Protein 2FUK (pdb70)

Structure (mmCIF, N/CA/C/O backbone):
data_2FUK
#
_entry.id   2FUK
#
_cell.length_a   74.980
_cell.length_b   79.490
_cell.length_c   38.120
_cell.angle_alpha   90.00
_cell.angle_beta   108.00
_cell.angle_gamma   90.00
#
_symmetry.space_group_name_H-M   'C 1 2 1'
#
loop_
_entity.id
_entity.type
_entity.pdbx_description
1 polymer 'XC6422 protein'
2 water water
#
loop_
_atom_site.group_PDB
_atom_site.id
_atom_site.type_symbol
_atom_site.label_atom_id
_atom_site.label_alt_id
_atom_site.label_comp_id
_atom_site.label_asym_id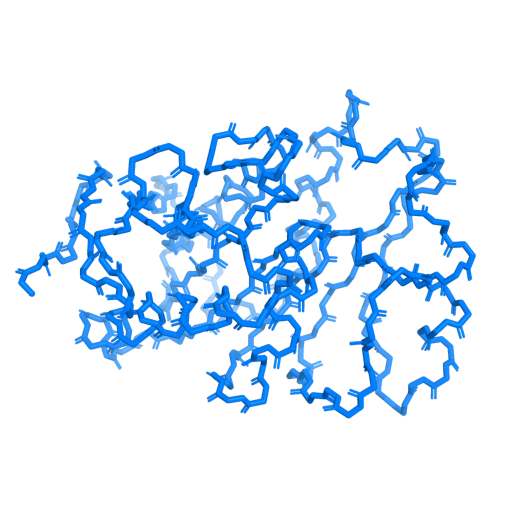
_atom_site.label_entity_id
_atom_site.label_seq_id
_atom_site.pdbx_PDB_ins_code
_atom_site.Cartn_x
_atom_site.Cartn_y
_atom_site.Cartn_z
_atom_site.occupancy
_atom_site.B_iso_or_equiv
_atom_site.auth_seq_id
_atom_site.auth_comp_id
_atom_site.auth_asym_id
_atom_site.auth_atom_id
_atom_site.pdbx_PDB_model_num
ATOM 1 N N . ASN A 1 3 ? 4.988 11.060 24.567 1.00 22.40 3 ASN A N 1
ATOM 2 C CA . ASN A 1 3 ? 5.800 9.821 24.757 1.00 20.50 3 ASN A CA 1
ATOM 3 C C . ASN A 1 3 ? 7.287 10.139 25.016 1.00 19.05 3 ASN A C 1
ATOM 4 O O . ASN A 1 3 ? 7.865 9.677 25.999 1.00 19.66 3 ASN A O 1
ATOM 9 N N . PRO A 1 4 ? 7.915 10.950 24.142 1.00 17.05 4 PRO A N 1
ATOM 10 C CA . PRO A 1 4 ? 9.331 11.333 24.258 1.00 14.67 4 PRO A CA 1
ATOM 11 C C . PRO A 1 4 ? 9.735 12.182 25.465 1.00 13.64 4 PRO A C 1
ATOM 12 O O . PRO A 1 4 ? 9.001 13.067 25.914 1.00 12.22 4 PRO A O 1
ATOM 16 N N . LEU A 1 5 ? 10.928 11.896 25.977 1.00 12.02 5 LEU A N 1
ATOM 17 C CA . LEU A 1 5 ? 11.477 12.592 27.133 1.00 10.93 5 LEU A CA 1
ATOM 18 C C . LEU A 1 5 ? 12.442 13.677 26.690 1.00 11.52 5 LEU A C 1
ATOM 19 O O . LEU A 1 5 ? 13.206 13.475 25.756 1.00 11.19 5 LEU A O 1
ATOM 24 N N . PHE A 1 6 ? 12.406 14.830 27.352 1.00 11.24 6 PHE A N 1
ATOM 25 C CA . PHE A 1 6 ? 13.332 15.897 27.007 1.00 10.31 6 PHE A CA 1
ATOM 26 C C . PHE A 1 6 ? 14.679 15.356 27.484 1.00 9.85 6 PHE A C 1
ATOM 27 O O . PHE A 1 6 ? 14.841 15.013 28.655 1.00 10.69 6 PHE A O 1
ATOM 35 N N . PRO A 1 7 ? 15.661 15.261 26.578 1.00 11.53 7 PRO A N 1
ATOM 36 C CA . PRO A 1 7 ? 16.986 14.740 26.932 1.00 11.87 7 PRO A CA 1
ATOM 37 C C . PRO A 1 7 ? 17.858 15.636 27.816 1.00 11.26 7 PRO A C 1
ATOM 38 O O . PRO A 1 7 ? 17.693 16.856 27.848 1.00 12.76 7 PRO A O 1
ATOM 42 N N . THR A 1 8 ? 18.767 15.010 28.556 1.00 12.13 8 THR A N 1
ATOM 43 C CA . THR A 1 8 ? 19.682 15.739 29.426 1.00 12.55 8 THR A CA 1
ATOM 44 C C . THR A 1 8 ? 21.082 15.633 28.840 1.00 13.17 8 THR A C 1
ATOM 45 O O . THR A 1 8 ? 22.069 15.958 29.496 1.00 12.50 8 THR A O 1
ATOM 49 N N . GLU A 1 9 ? 21.135 15.185 27.589 1.00 13.58 9 GLU A N 1
ATOM 50 C CA . GLU A 1 9 ? 22.369 15.026 26.815 1.00 14.32 9 GLU A CA 1
ATOM 51 C C . GLU A 1 9 ? 21.864 15.357 25.400 1.00 13.08 9 GLU A C 1
ATOM 52 O O . GLU A 1 9 ? 20.726 15.024 25.068 1.00 13.89 9 GLU A O 1
ATOM 58 N N . S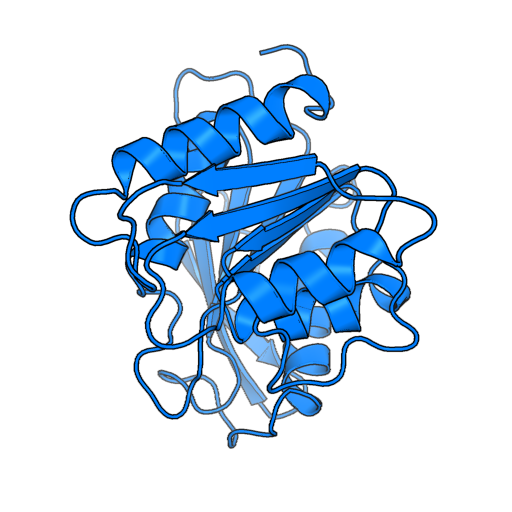ER A 1 10 ? 22.664 16.029 24.574 1.00 12.12 10 SER A N 1
ATOM 59 C CA . SER A 1 10 ? 22.192 16.361 23.226 1.00 11.58 10 SER A CA 1
ATOM 60 C C . SER A 1 10 ? 21.724 15.094 22.525 1.00 12.04 10 SER A C 1
ATOM 61 O O . SER A 1 10 ? 22.432 14.081 22.513 1.00 12.42 10 SER A O 1
ATOM 64 N N . ALA A 1 11 ? 20.535 15.142 21.932 1.00 10.69 11 ALA A N 1
ATOM 65 C CA . ALA A 1 11 ? 20.000 13.947 21.295 1.00 10.27 11 ALA A CA 1
ATOM 66 C C . ALA A 1 11 ? 18.954 14.161 20.217 1.00 10.30 11 ALA A C 1
ATOM 67 O O . ALA A 1 11 ? 18.328 15.211 20.127 1.00 10.85 11 ALA A O 1
ATOM 69 N N . ALA A 1 12 ? 18.775 13.119 19.409 1.00 8.39 12 ALA A N 1
ATOM 70 C CA . ALA A 1 12 ? 17.789 13.097 18.344 1.00 8.03 12 ALA A CA 1
ATOM 71 C C . ALA A 1 12 ? 16.647 12.234 18.867 1.00 8.43 12 ALA A C 1
ATOM 72 O O . ALA A 1 12 ? 16.880 11.233 19.550 1.00 9.25 12 ALA A O 1
ATOM 74 N N . LEU A 1 13 ? 15.416 12.630 18.566 1.00 7.99 13 LEU A N 1
ATOM 75 C CA . LEU A 1 13 ? 14.248 11.888 19.015 1.00 8.29 13 LEU A CA 1
ATOM 76 C C . LEU A 1 13 ? 13.093 12.133 18.057 1.00 8.80 13 LEU A C 1
ATOM 77 O O . LEU A 1 13 ? 13.202 12.963 17.150 1.00 9.49 13 LEU A O 1
ATOM 82 N N . THR A 1 14 ? 12.006 11.387 18.235 1.00 9.26 14 THR A N 1
ATOM 83 C CA . THR A 1 14 ? 10.825 11.532 17.387 1.00 9.16 14 THR A CA 1
ATOM 84 C C . THR A 1 14 ? 9.638 11.988 18.229 1.00 9.67 14 THR A C 1
ATOM 85 O O . THR A 1 14 ? 9.403 11.476 19.326 1.00 9.93 14 THR A O 1
ATOM 89 N N . LEU A 1 15 ? 8.892 12.955 17.706 1.00 8.29 15 LEU A N 1
ATOM 90 C CA . LEU A 1 15 ? 7.734 13.493 18.402 1.00 9.31 15 LEU A CA 1
ATOM 91 C C . LEU A 1 15 ? 6.479 13.284 17.569 1.00 9.36 15 LEU A C 1
ATOM 92 O O . LEU A 1 15 ? 6.524 13.368 16.341 1.00 10.17 15 LEU A O 1
ATOM 97 N N . ASP A 1 16 ? 5.368 12.995 18.237 1.00 11.03 16 ASP A N 1
ATOM 98 C CA . ASP A 1 16 ? 4.100 12.817 17.539 1.00 11.94 16 ASP A CA 1
ATOM 99 C C . ASP A 1 16 ? 3.608 14.178 17.044 1.00 11.87 16 ASP A C 1
ATOM 100 O O . ASP A 1 16 ? 3.353 15.088 17.842 1.00 13.60 16 ASP A O 1
ATOM 105 N N . GLY A 1 17 ? 3.479 14.315 15.729 1.00 10.63 17 GLY A N 1
ATOM 106 C CA . GLY A 1 17 ? 3.001 15.557 15.151 1.00 11.08 17 GLY A CA 1
ATOM 107 C C . GLY A 1 17 ? 1.552 15.426 14.729 1.00 12.14 17 GLY A C 1
ATOM 108 O O . GLY A 1 17 ? 0.984 14.332 14.802 1.00 11.35 17 GLY A O 1
ATOM 109 N N . PRO A 1 18 ? 0.913 16.522 14.293 1.00 12.19 18 PRO A N 1
ATOM 110 C CA . PRO A 1 18 ? -0.489 16.438 13.875 1.00 11.44 18 PRO A CA 1
ATOM 111 C C . PRO A 1 18 ? -0.776 15.443 12.752 1.00 11.51 18 PRO A C 1
ATOM 112 O O . PRO A 1 18 ? -1.875 14.891 12.687 1.00 12.68 18 PRO A O 1
ATOM 116 N N . VAL A 1 19 ? 0.193 15.206 11.871 1.00 10.82 19 VAL A N 1
ATOM 117 C CA . VAL A 1 19 ? -0.033 14.259 10.775 1.00 10.70 19 VAL A CA 1
ATOM 118 C C . VAL A 1 19 ? 0.944 13.085 10.804 1.00 11.14 19 VAL A C 1
ATOM 119 O O . VAL A 1 19 ? 1.137 12.398 9.801 1.00 13.71 19 VAL A O 1
ATOM 123 N N . GLY A 1 20 ? 1.550 12.849 11.962 1.00 9.92 20 GLY A N 1
ATOM 124 C CA . GLY A 1 20 ? 2.491 11.752 12.078 1.00 10.91 20 GLY A CA 1
ATOM 125 C C . GLY A 1 20 ? 3.781 12.175 12.756 1.00 11.51 20 GLY A C 1
ATOM 126 O O . GLY A 1 20 ? 3.893 13.305 13.231 1.00 9.88 20 GLY A O 1
ATOM 127 N N . PRO A 1 21 ? 4.782 11.284 12.798 1.00 11.43 21 PRO A N 1
ATOM 128 C CA . PRO A 1 21 ? 6.095 11.514 13.413 1.00 10.22 21 PRO A CA 1
ATOM 129 C C . PRO A 1 21 ? 6.828 12.748 12.895 1.00 10.44 21 PRO A C 1
ATOM 130 O O . PRO A 1 21 ? 6.713 13.108 11.725 1.00 10.16 21 PRO A O 1
ATOM 134 N N . LEU A 1 22 ? 7.578 13.389 13.789 1.00 8.89 22 LEU A N 1
ATOM 135 C CA . LEU A 1 22 ? 8.375 14.565 13.448 1.00 7.73 22 LEU A CA 1
ATOM 136 C C . LEU A 1 22 ? 9.797 14.342 13.955 1.00 7.81 22 LEU A C 1
ATOM 137 O O . LEU A 1 22 ? 9.998 13.962 15.112 1.00 8.90 22 LEU A O 1
ATOM 142 N N . ASP A 1 23 ? 10.780 14.557 13.086 1.00 7.23 23 ASP A N 1
ATOM 143 C CA . ASP A 1 23 ? 12.181 14.413 13.468 1.00 7.87 23 ASP A CA 1
ATOM 144 C C . ASP A 1 23 ? 12.534 15.606 14.335 1.00 7.00 23 ASP A C 1
ATOM 145 O O . ASP A 1 23 ? 12.285 16.754 13.950 1.00 7.40 23 ASP A O 1
ATOM 150 N N . VAL A 1 24 ? 13.120 15.336 15.495 1.00 7.40 24 VAL A N 1
ATOM 151 C CA . VAL A 1 24 ? 13.492 16.389 16.424 1.00 7.80 24 VAL A CA 1
ATOM 152 C C . VAL A 1 24 ? 14.930 16.223 16.903 1.00 7.74 24 VAL A C 1
ATOM 153 O O . VAL A 1 24 ? 15.435 15.108 17.007 1.00 8.25 24 VAL A O 1
ATOM 157 N N . ALA A 1 25 ? 15.593 17.341 17.170 1.00 7.47 25 ALA A N 1
ATOM 158 C CA . ALA A 1 25 ? 16.955 17.307 17.684 1.00 8.41 25 ALA A CA 1
ATOM 159 C C . ALA A 1 25 ? 17.036 18.349 18.788 1.00 8.28 25 ALA A C 1
ATOM 160 O O . ALA A 1 25 ? 16.614 19.486 18.601 1.00 10.13 25 ALA A O 1
ATOM 162 N N . VAL A 1 26 ? 17.558 17.950 19.941 1.00 8.43 26 VAL A N 1
ATOM 163 C CA . VAL A 1 26 ? 17.704 18.859 21.069 1.00 7.69 26 VAL A CA 1
ATOM 164 C C . VAL A 1 26 ? 19.191 19.044 21.318 1.00 9.57 26 VAL A C 1
ATOM 165 O O . VAL A 1 26 ? 19.904 18.072 21.577 1.00 11.15 26 VAL A O 1
ATOM 169 N N . ASP A 1 27 ? 19.660 20.285 21.206 1.00 8.57 27 ASP A N 1
ATOM 170 C CA . ASP A 1 27 ? 21.072 20.594 21.437 1.00 10.37 27 ASP A CA 1
ATOM 171 C C . ASP A 1 27 ? 21.189 21.339 22.768 1.00 10.23 27 ASP A C 1
ATOM 172 O O . ASP A 1 27 ? 20.597 22.406 22.942 1.00 9.70 27 ASP A O 1
ATOM 177 N N . LEU A 1 28 ? 21.943 20.784 23.712 1.00 12.08 28 LEU A N 1
ATOM 178 C CA . LEU A 1 28 ? 22.113 21.434 25.010 1.00 13.70 28 LEU A CA 1
ATOM 179 C C . LEU A 1 28 ? 23.016 22.660 24.887 1.00 13.68 28 LEU A C 1
ATOM 180 O O . LEU A 1 28 ? 23.781 22.788 23.933 1.00 14.17 28 LEU A O 1
ATOM 185 N N . PRO A 1 29 ? 22.933 23.586 25.851 1.00 13.22 29 PRO A N 1
ATOM 186 C CA . PRO A 1 29 ? 23.760 24.796 25.803 1.00 14.10 29 PRO A CA 1
ATOM 187 C C . PRO A 1 29 ? 25.259 24.554 25.869 1.00 15.91 29 PRO A C 1
ATOM 188 O O . PRO A 1 29 ? 25.719 23.484 26.281 1.00 16.47 29 PRO A O 1
ATOM 192 N N . GLU A 1 30 ? 26.013 25.560 25.448 1.00 16.32 30 GLU A N 1
ATOM 193 C CA . GLU A 1 30 ? 27.469 25.499 25.452 1.00 18.58 30 GLU A CA 1
ATOM 194 C C . GLU A 1 30 ? 27.971 25.282 26.873 1.00 18.32 30 GLU A C 1
ATOM 195 O O . GLU A 1 30 ? 27.434 25.858 27.829 1.00 18.03 30 GLU A O 1
ATOM 201 N N . PRO A 1 31 ? 28.999 24.435 27.039 1.00 18.60 31 PRO A N 1
ATOM 202 C CA . PRO A 1 31 ? 29.529 24.198 28.384 1.00 19.21 31 PRO A CA 1
ATOM 203 C C . PRO A 1 31 ? 30.308 25.440 28.824 1.00 18.83 31 PRO A C 1
ATOM 204 O O . PRO A 1 31 ? 30.783 26.213 27.982 1.00 17.82 31 PRO A O 1
ATOM 208 N N . ASP A 1 32 ? 30.419 25.637 30.136 1.00 18.87 32 ASP A N 1
ATOM 209 C CA . ASP A 1 32 ? 31.148 26.769 30.706 1.00 18.97 32 ASP A CA 1
ATOM 210 C C . ASP A 1 32 ? 30.543 28.137 30.398 1.00 18.20 32 ASP A C 1
ATOM 211 O O . ASP A 1 32 ? 31.254 29.137 30.314 1.00 18.57 32 ASP A O 1
ATOM 216 N N . VAL A 1 33 ? 29.226 28.163 30.227 1.00 18.59 33 VAL A N 1
ATOM 217 C CA . VAL A 1 33 ? 28.481 29.386 29.960 1.00 17.07 33 VAL A CA 1
ATOM 218 C C . VAL A 1 33 ? 27.269 29.376 30.889 1.00 15.94 33 VAL A C 1
ATOM 219 O O . VAL A 1 33 ? 26.673 28.322 31.137 1.00 16.23 33 VAL A O 1
ATOM 223 N N . ALA A 1 34 ? 26.921 30.542 31.418 1.00 16.14 34 ALA A N 1
ATOM 224 C CA . ALA A 1 34 ? 25.775 30.662 32.312 1.00 15.60 34 ALA A CA 1
ATOM 225 C C . ALA A 1 34 ? 24.517 30.147 31.616 1.00 15.73 34 ALA A C 1
ATOM 226 O O . ALA A 1 34 ? 24.138 30.636 30.545 1.00 15.18 34 ALA A O 1
ATOM 228 N N . VAL A 1 35 ? 23.872 29.160 32.229 1.00 15.12 35 VAL A N 1
ATOM 229 C CA . VAL A 1 35 ? 22.666 28.565 31.663 1.00 15.05 35 VAL A CA 1
ATOM 230 C C . VAL A 1 35 ? 21.488 29.532 31.765 1.00 14.50 35 VAL A C 1
ATOM 231 O O . VAL A 1 35 ? 21.351 30.273 32.745 1.00 14.52 35 VAL A O 1
ATOM 235 N N . GLN A 1 36 ? 20.642 29.524 30.744 1.00 11.68 36 GLN A N 1
ATOM 236 C CA . GLN A 1 36 ? 19.475 30.391 30.706 1.00 10.47 36 GLN A CA 1
ATOM 237 C C . GLN A 1 36 ? 18.223 29.541 30.830 1.00 9.50 36 GLN A C 1
ATOM 238 O O . GLN A 1 36 ? 18.168 28.424 30.310 1.00 9.65 36 GLN A O 1
ATOM 244 N N . PRO A 1 37 ? 17.197 30.064 31.513 1.00 8.72 37 PRO A N 1
ATOM 245 C CA . PRO A 1 37 ? 15.929 29.355 31.702 1.00 7.73 37 PRO A CA 1
ATOM 246 C C . PRO A 1 37 ? 15.101 29.558 30.440 1.00 7.50 37 PRO A C 1
ATOM 247 O O . PRO A 1 37 ? 13.954 29.995 30.494 1.00 6.67 37 PRO A O 1
ATOM 251 N N . VAL A 1 38 ? 15.714 29.236 29.305 1.00 7.63 38 VAL A N 1
ATOM 252 C CA . VAL A 1 38 ? 15.087 29.416 28.004 1.00 7.52 38 VAL A CA 1
ATOM 253 C C . VAL A 1 38 ? 15.353 28.243 27.075 1.00 6.02 38 VAL A C 1
ATOM 254 O O . VAL A 1 38 ? 16.440 27.669 27.083 1.00 5.89 38 VAL A O 1
ATOM 258 N N . THR A 1 39 ? 14.345 27.890 26.285 1.00 7.76 39 THR A N 1
ATOM 259 C CA . THR A 1 39 ? 14.473 26.836 25.283 1.00 5.74 39 THR A CA 1
ATOM 260 C C . THR A 1 39 ? 13.990 27.508 24.007 1.00 6.95 39 THR A C 1
ATOM 261 O O . THR A 1 39 ? 12.944 28.163 24.004 1.00 6.45 39 THR A O 1
ATOM 265 N N . ALA A 1 40 ? 14.768 27.377 22.939 1.00 6.28 40 ALA A N 1
ATOM 266 C CA . ALA A 1 40 ? 14.414 27.982 21.666 1.00 5.44 40 ALA A CA 1
ATOM 267 C C . ALA A 1 40 ? 14.192 26.913 20.610 1.00 5.73 40 ALA A C 1
ATOM 268 O O . ALA A 1 40 ? 14.840 25.868 20.632 1.00 8.33 40 ALA A O 1
ATOM 270 N N . ILE A 1 41 ? 13.254 27.171 19.704 1.00 4.20 41 ILE A N 1
ATOM 271 C CA . ILE A 1 41 ? 12.974 26.252 18.606 1.00 4.53 41 ILE A CA 1
ATOM 272 C C . ILE A 1 41 ? 13.364 26.998 17.339 1.00 4.62 41 ILE A C 1
ATOM 273 O O . ILE A 1 41 ? 12.988 28.155 17.161 1.00 6.27 41 ILE A O 1
ATOM 278 N N . VAL A 1 42 ? 14.127 26.338 16.472 1.00 5.36 42 VAL A N 1
ATOM 279 C CA . VAL A 1 42 ? 14.581 26.942 15.221 1.00 5.94 42 VAL A CA 1
ATOM 280 C C . VAL A 1 42 ? 13.949 26.216 14.035 1.00 5.73 42 VAL A C 1
ATOM 281 O O . VAL A 1 42 ? 14.119 25.005 13.884 1.00 6.34 42 VAL A O 1
ATOM 285 N N . CYS A 1 43 ? 13.227 26.962 13.199 1.00 6.06 43 CYS A N 1
ATOM 286 C CA . CYS A 1 43 ? 12.540 26.400 12.033 1.00 6.26 43 CYS A CA 1
ATOM 287 C C . CYS A 1 43 ? 13.360 26.534 10.749 1.00 6.66 43 CYS A C 1
ATOM 288 O O . CYS A 1 43 ? 13.987 27.568 10.509 1.00 6.71 43 CYS A O 1
ATOM 291 N N . HIS A 1 44 ? 13.319 25.493 9.919 1.00 5.87 44 HIS A N 1
ATOM 292 C CA . HIS A 1 44 ? 14.088 25.456 8.679 1.00 6.54 44 HIS A CA 1
ATOM 293 C C . HIS A 1 44 ? 13.396 26.034 7.435 1.00 6.45 44 HIS A C 1
ATOM 294 O O . HIS A 1 44 ? 12.186 26.274 7.428 1.00 7.44 44 HIS A O 1
ATOM 301 N N . PRO A 1 45 ? 14.171 26.272 6.362 1.00 7.44 45 PRO A N 1
ATO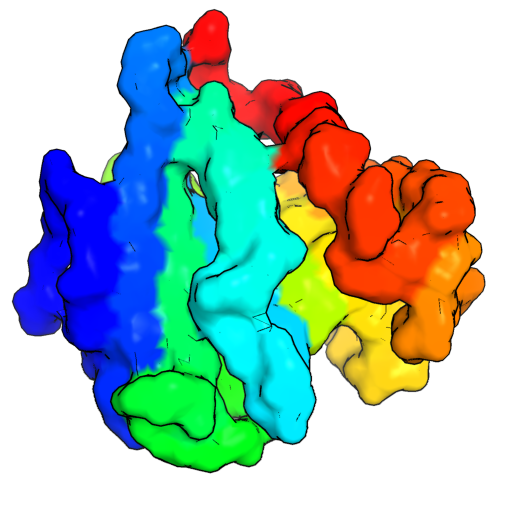M 302 C CA . PRO A 1 45 ? 13.659 26.826 5.105 1.00 7.42 45 PRO A CA 1
ATOM 303 C C . PRO A 1 45 ? 12.872 25.849 4.232 1.00 9.18 45 PRO A C 1
ATOM 304 O O . PRO A 1 45 ? 12.745 24.671 4.570 1.00 7.67 45 PRO A O 1
ATOM 308 N N . LEU A 1 46 ? 12.358 26.341 3.104 1.00 10.44 46 LEU A N 1
ATOM 309 C CA . LEU A 1 46 ? 11.540 25.518 2.212 1.00 12.98 46 LEU A CA 1
ATOM 310 C C . LEU A 1 46 ? 11.864 24.048 2.129 1.00 15.56 46 LEU A C 1
ATOM 311 O O . LEU A 1 46 ? 12.964 23.643 1.739 1.00 14.78 46 LEU A O 1
ATOM 316 N N . SER A 1 47 ? 10.860 23.255 2.487 1.00 17.00 47 SER A N 1
ATOM 317 C CA . SER A 1 47 ? 10.947 21.807 2.489 1.00 18.26 47 SER A CA 1
ATOM 318 C C . SER A 1 47 ? 11.114 21.279 1.072 1.00 18.89 47 SER A C 1
ATOM 319 O O . SER A 1 47 ? 11.878 20.343 0.829 1.00 18.54 47 SER A O 1
ATOM 322 N N . THR A 1 48 ? 10.395 21.893 0.139 1.00 18.81 48 THR A N 1
ATOM 323 C CA . THR A 1 48 ? 10.453 21.476 -1.248 1.00 20.42 48 THR A CA 1
ATOM 324 C C . THR A 1 48 ? 11.808 21.767 -1.895 1.00 20.62 48 THR A C 1
ATOM 325 O O . THR A 1 48 ? 12.073 21.295 -3.001 1.00 22.62 48 THR A O 1
ATOM 329 N N . GLU A 1 49 ? 12.658 22.539 -1.213 1.00 19.89 49 GLU A N 1
ATOM 330 C CA . GLU A 1 49 ? 13.997 22.848 -1.725 1.00 21.07 49 GLU A CA 1
ATOM 331 C C . GLU A 1 49 ? 15.056 22.363 -0.727 1.00 20.52 49 GLU A C 1
ATOM 332 O O . GLU A 1 49 ? 14.969 21.242 -0.233 1.00 20.18 49 GLU A O 1
ATOM 338 N N . GLY A 1 50 ? 16.041 23.198 -0.405 1.00 22.42 50 GLY A N 1
ATOM 339 C CA . GLY A 1 50 ? 17.078 22.755 0.520 1.00 22.78 50 GLY A CA 1
ATOM 340 C C . GLY A 1 50 ? 16.857 22.930 2.018 1.00 22.53 50 GLY A C 1
ATOM 341 O O . GLY A 1 50 ? 17.802 23.267 2.741 1.00 23.59 50 GLY A O 1
ATOM 342 N N . GLY A 1 51 ? 15.649 22.656 2.508 1.00 20.32 51 GLY A N 1
ATOM 343 C CA . GLY A 1 51 ? 15.399 22.849 3.927 1.00 15.71 51 GLY A CA 1
ATOM 344 C C . GLY A 1 51 ? 15.243 21.636 4.827 1.00 12.91 51 GLY A C 1
ATOM 345 O O . GLY A 1 51 ? 14.526 20.688 4.503 1.00 14.21 51 GLY A O 1
ATOM 346 N N . SER A 1 52 ? 15.917 21.689 5.972 1.00 10.53 52 SER A N 1
ATOM 347 C CA . SER A 1 52 ? 15.866 20.631 6.982 1.00 9.78 52 SER A CA 1
ATOM 348 C C . SER A 1 52 ? 16.553 21.108 8.254 1.00 8.83 52 SER A C 1
ATOM 349 O O . SER A 1 52 ? 17.155 22.190 8.279 1.00 7.76 52 SER A O 1
ATOM 352 N N . MET A 1 53 ? 16.464 20.293 9.303 1.00 8.69 53 MET A N 1
ATOM 353 C CA . MET A 1 53 ? 17.080 20.601 10.592 1.00 9.28 53 MET A CA 1
ATOM 354 C C . MET A 1 53 ? 18.597 20.695 10.441 1.00 10.04 53 MET A C 1
ATOM 355 O O . MET A 1 53 ? 19.274 21.207 11.323 1.00 9.24 53 MET A O 1
ATOM 360 N N . HIS A 1 54 ? 19.123 20.192 9.328 1.00 8.40 54 HIS A N 1
ATOM 361 C CA . HIS A 1 54 ? 20.564 20.189 9.092 1.00 9.35 54 HIS A CA 1
ATOM 362 C C . HIS A 1 54 ? 21.100 21.344 8.250 1.00 8.93 54 HIS A C 1
ATOM 363 O O . HIS A 1 54 ? 22.307 21.444 8.033 1.00 9.79 54 HIS A O 1
ATOM 370 N N . ASN A 1 55 ? 20.207 22.213 7.788 1.00 8.77 55 ASN A N 1
ATOM 371 C CA . ASN A 1 55 ? 20.588 23.380 6.995 1.00 9.54 55 ASN A CA 1
ATOM 372 C C . ASN A 1 55 ? 21.651 24.156 7.786 1.00 9.34 55 ASN A C 1
ATOM 373 O O . ASN A 1 55 ? 21.508 24.337 8.995 1.00 8.00 55 ASN A O 1
ATOM 378 N N . LYS A 1 56 ? 22.707 24.609 7.106 1.00 9.88 56 LYS A N 1
ATOM 379 C CA . LYS A 1 56 ? 23.802 25.337 7.756 1.00 9.03 56 LYS A CA 1
ATOM 380 C C . LYS A 1 56 ? 23.387 26.634 8.467 1.00 9.31 56 LYS A C 1
ATOM 381 O O . LYS A 1 56 ? 23.939 26.976 9.519 1.00 8.45 56 LYS A O 1
ATOM 387 N N . VAL A 1 57 ? 22.439 27.371 7.897 1.00 8.13 57 VAL A N 1
ATOM 388 C CA . VAL A 1 57 ? 21.984 28.604 8.540 1.00 7.70 57 VAL A CA 1
ATOM 389 C C . VAL A 1 57 ? 21.223 28.231 9.817 1.00 7.30 57 VAL A C 1
ATOM 390 O O . VAL A 1 57 ? 21.361 28.881 10.851 1.00 7.83 57 VAL A O 1
ATOM 394 N N . VAL A 1 58 ? 20.413 27.178 9.734 1.00 6.73 58 VAL A N 1
ATOM 395 C CA . VAL A 1 58 ? 19.651 26.711 10.883 1.00 6.80 58 VAL A CA 1
ATOM 396 C C . VAL A 1 58 ? 20.575 26.271 12.018 1.00 7.12 58 VAL A C 1
ATOM 397 O O . VAL A 1 58 ? 20.355 26.637 13.174 1.00 6.86 58 VAL A O 1
ATOM 401 N N . THR A 1 59 ? 21.604 25.489 11.699 1.00 6.42 59 THR A N 1
ATOM 402 C CA . THR A 1 59 ? 22.503 25.027 12.750 1.00 7.06 59 THR A CA 1
ATOM 403 C C . THR A 1 59 ? 23.398 26.119 13.322 1.00 7.74 59 THR A C 1
ATOM 404 O O . THR A 1 59 ? 23.784 26.035 14.482 1.00 7.53 59 THR A O 1
ATOM 408 N N . MET A 1 60 ? 23.732 27.141 12.535 1.00 7.97 60 MET A N 1
ATOM 409 C CA . MET A 1 60 ? 24.555 28.215 13.088 1.00 7.75 60 MET A CA 1
ATOM 410 C C . MET A 1 60 ? 23.678 29.080 13.985 1.00 7.65 60 MET A C 1
ATOM 411 O O . MET A 1 60 ? 24.150 29.627 14.976 1.00 6.95 60 MET A O 1
ATOM 416 N N . ALA A 1 61 ? 22.401 29.206 13.635 1.00 7.46 61 ALA A N 1
ATOM 417 C CA . ALA A 1 61 ? 21.492 29.989 14.460 1.00 6.89 61 ALA A CA 1
ATOM 418 C C . ALA A 1 61 ? 21.356 29.248 15.782 1.00 6.40 61 ALA A C 1
ATOM 419 O O . ALA A 1 61 ? 21.312 29.862 16.847 1.00 7.19 61 ALA A O 1
ATOM 421 N N . ALA A 1 62 ? 21.299 27.922 15.705 1.00 6.39 62 ALA A N 1
ATOM 422 C CA . ALA A 1 62 ? 21.170 27.107 16.904 1.00 6.62 62 ALA A CA 1
ATOM 423 C C . ALA A 1 62 ? 22.414 27.250 17.770 1.00 7.96 62 ALA A C 1
ATOM 424 O O . ALA A 1 62 ? 22.316 27.403 18.984 1.00 9.44 62 ALA A O 1
ATOM 426 N N . ARG A 1 63 ? 23.581 27.213 17.135 1.00 7.79 63 ARG A N 1
ATOM 427 C CA . ARG A 1 63 ? 24.845 27.329 17.850 1.00 8.95 63 ARG A CA 1
ATOM 428 C C . ARG A 1 63 ? 24.968 28.688 18.520 1.00 8.29 63 ARG A C 1
ATOM 429 O O . ARG A 1 63 ? 25.461 28.793 19.639 1.00 9.06 63 ARG A O 1
ATOM 437 N N . ALA A 1 64 ? 24.530 29.728 17.819 1.00 6.71 64 ALA A N 1
ATOM 438 C CA . ALA A 1 64 ? 24.587 31.086 18.338 1.00 7.13 64 ALA A CA 1
ATOM 439 C C . ALA A 1 64 ? 23.823 31.209 19.653 1.00 7.16 64 ALA A C 1
ATOM 440 O O . ALA A 1 64 ? 24.260 31.889 20.580 1.00 6.36 64 ALA A O 1
ATOM 442 N N . LEU A 1 65 ? 22.674 30.545 19.729 1.00 8.40 65 LEU A N 1
ATOM 443 C CA . LEU A 1 65 ? 21.851 30.586 20.933 1.00 7.72 65 LEU A CA 1
ATOM 444 C C . LEU A 1 65 ? 22.413 29.687 22.028 1.00 8.10 65 LEU A C 1
ATOM 445 O O . LEU A 1 65 ? 22.372 30.043 23.202 1.00 7.61 65 LEU A O 1
ATOM 450 N N . ARG A 1 66 ? 22.936 28.526 21.646 1.00 8.80 66 ARG A N 1
ATOM 451 C CA . ARG A 1 66 ? 23.518 27.602 22.618 1.00 8.66 66 ARG A CA 1
ATOM 452 C C . ARG A 1 66 ? 24.690 28.263 23.341 1.00 9.54 66 ARG A C 1
ATOM 453 O O . ARG A 1 66 ? 24.896 28.059 24.542 1.00 8.51 66 ARG A O 1
ATOM 461 N N . GLU A 1 67 ? 25.461 29.051 22.602 1.00 9.43 67 GLU A N 1
ATOM 462 C CA . GLU A 1 67 ? 26.623 29.730 23.169 1.00 9.61 67 GLU A CA 1
ATOM 463 C C . GLU A 1 67 ? 26.212 30.792 24.183 1.00 10.20 67 GLU A C 1
ATOM 464 O O . GLU A 1 67 ? 27.045 31.300 24.937 1.00 11.36 67 GLU A O 1
ATOM 470 N N . LEU A 1 68 ? 24.926 31.125 24.198 1.00 9.30 68 LEU A N 1
ATOM 471 C CA . LEU A 1 68 ? 24.408 32.100 25.145 1.00 8.87 68 LEU A CA 1
ATOM 472 C C . LEU A 1 68 ? 23.755 31.391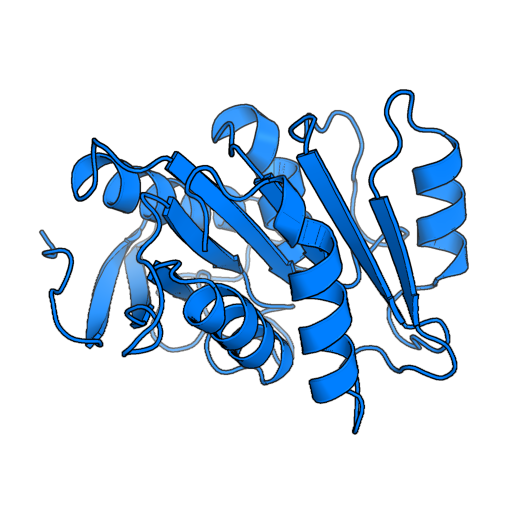 26.333 1.00 8.54 68 LEU A C 1
ATOM 473 O O . LEU A 1 68 ? 23.153 32.037 27.192 1.00 9.62 68 LEU A O 1
ATOM 478 N N . GLY A 1 69 ? 23.873 30.065 26.361 1.00 7.73 69 GLY A N 1
ATOM 479 C CA . GLY A 1 69 ? 23.308 29.271 27.444 1.00 8.43 69 GLY A CA 1
ATOM 480 C C . GLY A 1 69 ? 21.879 28.802 27.223 1.00 8.49 69 GLY A C 1
ATOM 481 O O . GLY A 1 69 ? 21.204 28.355 28.152 1.00 7.75 69 GLY A O 1
ATOM 482 N N . ILE A 1 70 ? 21.416 28.889 25.983 1.00 7.47 70 ILE A N 1
ATOM 483 C CA . ILE A 1 70 ? 20.058 28.488 25.647 1.00 7.27 70 ILE A CA 1
ATOM 484 C C . ILE A 1 70 ? 19.997 27.080 25.056 1.00 7.37 70 ILE A C 1
ATOM 485 O O . ILE A 1 70 ? 20.823 26.715 24.226 1.00 7.73 70 ILE A O 1
ATOM 490 N N . THR A 1 71 ? 19.026 26.288 25.508 1.00 7.15 71 THR A N 1
ATOM 491 C CA . THR A 1 71 ? 18.836 24.935 24.982 1.00 7.65 71 THR A CA 1
ATOM 492 C C . THR A 1 71 ? 18.070 25.118 23.673 1.00 7.86 71 THR A C 1
ATOM 493 O O . THR A 1 71 ? 17.078 25.850 23.623 1.00 7.35 71 THR A O 1
ATOM 497 N N . VAL A 1 72 ? 18.518 24.455 22.615 1.00 7.19 72 VAL A N 1
ATOM 498 C CA . VAL A 1 72 ? 17.867 24.629 21.327 1.00 7.90 72 VAL A CA 1
ATOM 499 C C . VAL A 1 72 ? 17.252 23.372 20.743 1.00 8.55 72 VAL A C 1
ATOM 500 O O . VAL A 1 72 ? 17.830 22.292 20.808 1.00 9.33 72 VAL A O 1
ATOM 504 N N . VAL A 1 73 ? 16.062 23.531 20.179 1.00 6.89 73 VAL A N 1
ATOM 505 C CA . VAL A 1 73 ? 15.354 22.421 19.561 1.00 6.22 73 VAL A CA 1
ATOM 506 C C . VAL A 1 73 ? 15.201 22.681 18.071 1.00 6.98 73 VAL A C 1
ATOM 507 O O . VAL A 1 73 ? 14.744 23.749 17.668 1.00 6.31 73 VAL A O 1
ATOM 511 N N . ARG A 1 74 ? 15.610 21.707 17.266 1.00 5.40 74 ARG A N 1
ATOM 512 C CA . ARG A 1 74 ? 15.476 21.785 15.820 1.00 5.50 74 ARG A CA 1
ATOM 513 C C . ARG A 1 74 ? 14.533 20.651 15.440 1.00 4.77 74 ARG A C 1
ATOM 514 O O . ARG A 1 74 ? 14.388 19.682 16.191 1.00 5.56 74 ARG A O 1
ATOM 522 N N . PHE A 1 75 ? 13.879 20.769 14.293 1.00 6.56 75 PHE A N 1
ATOM 523 C CA . PHE A 1 75 ? 12.975 19.713 13.864 1.00 6.33 75 PHE A CA 1
ATOM 524 C C . PHE A 1 75 ? 12.654 19.831 12.386 1.00 7.25 75 PHE A C 1
ATOM 525 O O . PHE A 1 75 ? 12.790 20.902 11.783 1.00 7.80 75 PHE A O 1
ATOM 533 N N . ASN A 1 76 ? 12.252 18.710 11.799 1.00 6.07 76 ASN A N 1
ATOM 534 C CA . ASN A 1 76 ? 11.890 18.687 10.397 1.00 7.12 76 ASN A CA 1
ATOM 535 C C . ASN A 1 76 ? 10.386 18.859 10.236 1.00 6.97 76 ASN A C 1
ATOM 536 O O . ASN A 1 76 ? 9.603 18.184 10.902 1.00 6.34 76 ASN A O 1
ATOM 541 N N . PHE A 1 77 ? 9.989 19.791 9.374 1.00 7.69 77 PHE A N 1
ATOM 542 C CA . PHE A 1 77 ? 8.576 20.009 9.095 1.00 8.20 77 PHE A CA 1
ATOM 543 C C . PHE A 1 77 ? 8.082 18.764 8.367 1.00 8.27 77 PHE A C 1
ATOM 544 O O . PHE A 1 77 ? 8.882 17.974 7.859 1.00 7.83 77 PHE A O 1
ATOM 552 N N . ARG A 1 78 ? 6.768 18.588 8.315 1.00 7.95 78 ARG A N 1
ATOM 553 C CA . ARG A 1 78 ? 6.197 17.437 7.629 1.00 8.34 78 ARG A CA 1
ATOM 554 C C . ARG A 1 78 ? 6.808 17.272 6.225 1.00 8.85 78 ARG A C 1
ATOM 555 O O . ARG A 1 78 ? 7.093 18.255 5.543 1.00 8.39 78 ARG A O 1
ATOM 563 N N . SER A 1 79 ? 6.998 16.017 5.818 1.00 9.21 79 SER A N 1
ATOM 564 C CA . SER A 1 79 ? 7.552 15.645 4.514 1.00 10.78 79 SER A CA 1
ATOM 565 C C . SER A 1 79 ? 9.071 15.724 4.385 1.00 11.62 79 SER A C 1
ATOM 566 O O . SER A 1 79 ? 9.629 15.230 3.410 1.00 13.23 79 SER A O 1
ATOM 569 N N . VAL A 1 80 ? 9.741 16.329 5.363 1.00 10.21 80 VAL A N 1
ATOM 570 C CA . VAL A 1 80 ? 11.196 16.447 5.322 1.00 11.98 80 VAL A CA 1
ATOM 571 C C . VAL A 1 80 ? 11.857 15.357 6.169 1.00 11.64 80 VAL A C 1
ATOM 572 O O . VAL A 1 80 ? 11.387 15.034 7.262 1.00 11.20 80 VAL A O 1
ATOM 576 N N . GLY A 1 81 ? 12.944 14.784 5.652 1.00 11.26 81 GLY A N 1
ATOM 577 C CA . GLY A 1 81 ? 13.635 13.724 6.367 1.00 12.46 81 GLY A CA 1
ATOM 578 C C . GLY A 1 81 ? 12.652 12.595 6.583 1.00 13.47 81 GLY A C 1
ATOM 579 O O . GLY A 1 81 ? 12.041 12.118 5.621 1.00 14.05 81 GLY A O 1
ATOM 580 N N . THR A 1 82 ? 12.497 12.153 7.826 1.00 12.17 82 THR A N 1
ATOM 581 C CA . THR A 1 82 ? 11.528 11.103 8.109 1.00 13.24 82 THR A CA 1
ATOM 582 C C . THR A 1 82 ? 10.295 11.633 8.844 1.00 11.12 82 THR A C 1
ATOM 583 O O . THR A 1 82 ? 9.579 10.885 9.515 1.00 12.77 82 THR A O 1
ATOM 587 N N . SER A 1 83 ? 10.050 12.936 8.723 1.00 10.04 83 SER A N 1
ATOM 588 C CA . SER A 1 83 ? 8.860 13.523 9.322 1.00 9.29 83 SER A CA 1
ATOM 589 C C . SER A 1 83 ? 7.787 13.162 8.306 1.00 8.71 83 SER A C 1
ATOM 590 O O . SER A 1 83 ? 7.939 13.437 7.115 1.00 10.07 83 SER A O 1
ATOM 593 N N . ALA A 1 84 ? 6.717 12.533 8.773 1.00 9.13 84 ALA A N 1
ATOM 594 C CA . ALA A 1 84 ? 5.640 12.115 7.887 1.00 10.19 84 ALA A CA 1
ATOM 595 C C . ALA A 1 84 ? 4.852 13.281 7.291 1.00 11.50 84 ALA A C 1
ATOM 596 O O . ALA A 1 84 ? 4.969 14.429 7.738 1.00 10.31 84 ALA A O 1
ATOM 598 N N . GLY A 1 85 ? 4.055 12.973 6.269 1.00 10.29 85 GLY A N 1
ATOM 599 C CA . GLY A 1 85 ? 3.218 13.979 5.642 1.00 11.47 85 GLY A CA 1
ATOM 600 C C . GLY A 1 85 ? 3.738 14.630 4.379 1.00 11.04 85 GLY A C 1
ATOM 601 O O . GLY A 1 85 ? 4.775 14.251 3.838 1.00 10.87 85 GLY A O 1
ATOM 602 N N . SER A 1 86 ? 2.991 15.622 3.907 1.00 11.92 86 SER A N 1
ATOM 603 C CA . SER A 1 86 ? 3.365 16.359 2.708 1.00 12.53 86 SER A CA 1
ATOM 604 C C . SER A 1 86 ? 3.348 17.872 2.942 1.00 11.51 86 SER A C 1
ATOM 605 O O . SER A 1 86 ? 2.588 18.385 3.768 1.00 11.30 86 SER A O 1
ATOM 608 N N . PHE A 1 87 ? 4.200 18.572 2.203 1.00 10.51 87 PHE A N 1
ATOM 609 C CA . PHE A 1 87 ? 4.319 20.022 2.286 1.00 9.46 87 PHE A CA 1
ATOM 610 C C . PHE A 1 87 ? 2.936 20.666 2.249 1.00 9.96 87 PHE A C 1
ATOM 611 O O . PHE A 1 87 ? 2.116 20.319 1.406 1.00 11.17 87 PHE A O 1
ATOM 619 N N . ASP A 1 88 ? 2.680 21.608 3.156 1.00 9.09 88 ASP A N 1
ATOM 620 C CA . ASP A 1 88 ? 1.378 22.262 3.216 1.00 8.49 88 ASP A CA 1
ATOM 621 C C . ASP A 1 88 ? 1.454 23.791 3.141 1.00 8.35 88 ASP A C 1
ATOM 622 O O . ASP A 1 88 ? 0.624 24.492 3.709 1.00 6.84 88 ASP A O 1
ATOM 627 N N . HIS A 1 89 ? 2.464 24.295 2.438 1.00 9.13 89 HIS A N 1
ATOM 628 C CA . HIS A 1 89 ? 2.629 25.733 2.223 1.00 9.22 89 HIS A CA 1
ATOM 629 C C . HIS A 1 89 ? 2.594 26.658 3.436 1.00 10.09 89 HIS A C 1
ATOM 630 O O . HIS A 1 89 ? 2.206 27.831 3.323 1.00 11.56 89 HIS A O 1
ATOM 637 N N . GLY A 1 90 ? 2.999 26.149 4.591 1.00 9.74 90 GLY A N 1
ATOM 638 C CA . GLY A 1 90 ? 3.024 26.984 5.776 1.00 9.71 90 GLY A CA 1
ATOM 639 C C . GLY A 1 90 ? 1.823 26.893 6.687 1.00 10.70 90 GLY A C 1
ATOM 640 O O . GLY A 1 90 ? 1.831 27.463 7.777 1.00 10.24 90 GLY A O 1
ATOM 641 N N . ASP A 1 91 ? 0.778 26.194 6.264 1.00 10.09 91 ASP A N 1
ATOM 642 C CA . ASP A 1 91 ? -0.391 26.070 7.120 1.00 10.02 91 ASP A CA 1
ATOM 643 C C . ASP A 1 91 ? -0.207 24.947 8.133 1.00 9.60 91 ASP A C 1
ATOM 644 O O . ASP A 1 91 ? -0.087 25.200 9.329 1.00 9.30 91 ASP A O 1
ATOM 649 N N . GLY A 1 92 ? -0.157 23.711 7.653 1.00 8.85 92 GLY A N 1
ATOM 650 C CA . GLY A 1 92 ? 0.026 22.595 8.557 1.00 7.97 92 GLY A CA 1
ATOM 651 C C . GLY A 1 92 ? 1.354 22.680 9.292 1.00 8.19 92 GLY A C 1
ATOM 652 O O . GLY A 1 92 ? 1.497 22.126 10.380 1.00 8.13 92 GLY A O 1
ATOM 653 N N . GLU A 1 93 ? 2.326 23.370 8.702 1.00 7.87 93 GLU A N 1
ATOM 654 C CA . GLU A 1 93 ? 3.632 23.502 9.334 1.00 7.90 93 GLU A CA 1
ATOM 655 C C . GLU A 1 93 ? 3.521 24.290 10.636 1.00 8.60 93 GLU A C 1
ATOM 656 O O . GLU A 1 93 ? 4.308 24.087 11.555 1.00 6.83 93 GLU A O 1
ATOM 662 N N . GLN A 1 94 ? 2.541 25.186 10.719 1.00 8.82 94 GLN A N 1
ATOM 663 C CA . GLN A 1 94 ? 2.347 25.950 11.947 1.00 7.01 94 GLN A CA 1
ATOM 664 C C . GLN A 1 94 ? 1.874 25.000 13.036 1.00 7.39 94 GLN A C 1
ATOM 665 O O . GLN A 1 94 ? 2.190 25.179 14.212 1.00 6.97 94 GLN A O 1
ATOM 671 N N . ASP A 1 95 ? 1.108 23.988 12.639 1.00 7.31 95 ASP A N 1
ATOM 672 C CA . ASP A 1 95 ? 0.605 23.012 13.595 1.00 7.83 95 ASP A CA 1
ATOM 673 C C . ASP A 1 95 ? 1.748 22.113 14.049 1.00 7.04 95 ASP A C 1
ATOM 674 O O . ASP A 1 95 ? 1.781 21.689 15.204 1.00 8.08 95 ASP A O 1
ATOM 679 N N . ASP A 1 96 ? 2.680 21.821 13.142 1.00 7.51 96 ASP A N 1
ATOM 680 C CA . ASP A 1 96 ? 3.836 20.992 13.485 1.00 7.30 96 ASP A CA 1
ATOM 681 C C . ASP A 1 96 ? 4.642 21.740 14.539 1.00 6.96 96 ASP A C 1
ATOM 682 O O . ASP A 1 96 ? 5.083 21.162 15.532 1.00 6.76 96 ASP A O 1
ATOM 687 N N . LEU A 1 97 ? 4.833 23.035 14.306 1.00 7.42 97 LEU A N 1
ATOM 688 C CA . LEU A 1 97 ? 5.577 23.881 15.232 1.00 7.47 97 LEU A CA 1
ATOM 689 C C . LEU A 1 97 ? 4.868 23.901 16.589 1.00 7.81 97 LEU A C 1
ATOM 690 O O . LEU A 1 97 ? 5.518 23.846 17.632 1.00 7.32 97 LEU A O 1
ATOM 695 N N . ARG A 1 98 ? 3.537 23.979 16.577 1.00 7.21 98 ARG A N 1
ATOM 696 C CA . ARG A 1 98 ? 2.789 24.001 17.833 1.00 8.71 98 ARG A CA 1
ATOM 697 C C . ARG A 1 98 ? 3.013 22.727 18.641 1.00 9.24 98 ARG A C 1
ATOM 698 O O . ARG A 1 98 ? 3.112 22.778 19.864 1.00 8.72 98 ARG A O 1
ATOM 706 N N . ALA A 1 99 ? 3.077 21.586 17.961 1.00 8.11 99 ALA A N 1
ATOM 707 C CA . ALA A 1 99 ? 3.287 20.316 18.647 1.00 7.29 99 ALA A CA 1
ATOM 708 C C . ALA A 1 99 ? 4.640 20.311 19.352 1.00 6.70 99 ALA A C 1
ATOM 709 O O . ALA A 1 99 ? 4.771 19.813 20.472 1.00 6.13 99 ALA A O 1
ATOM 711 N N . VAL A 1 100 ? 5.645 20.867 18.684 1.00 7.43 100 VAL A N 1
ATOM 712 C CA . VAL A 1 100 ? 6.975 20.928 19.260 1.00 6.91 100 VAL A CA 1
ATOM 713 C C . VAL A 1 100 ? 6.963 21.906 20.433 1.00 7.58 100 VAL A C 1
ATOM 714 O O . VAL A 1 100 ? 7.490 21.610 21.503 1.00 7.21 100 VAL A O 1
ATOM 718 N N . ALA A 1 101 ? 6.347 23.066 20.234 1.00 7.21 101 ALA A N 1
ATOM 719 C CA . ALA A 1 101 ? 6.280 24.073 21.284 1.00 7.12 101 ALA A CA 1
ATOM 720 C C . ALA A 1 101 ? 5.561 23.553 22.527 1.00 7.90 101 ALA A C 1
ATOM 721 O O . ALA A 1 101 ? 5.989 23.808 23.656 1.00 8.38 101 ALA A O 1
ATOM 723 N N . GLU A 1 102 ? 4.463 22.831 22.328 1.00 7.72 102 GLU A N 1
ATOM 724 C CA . GLU A 1 102 ? 3.706 22.308 23.459 1.00 8.43 102 GLU A CA 1
ATOM 725 C C . GLU A 1 102 ? 4.475 21.224 24.211 1.00 7.89 102 GLU A C 1
ATOM 726 O O . GLU A 1 102 ? 4.336 21.089 25.427 1.00 8.94 102 GLU A O 1
ATOM 732 N N . TRP A 1 103 ? 5.282 20.453 23.487 1.00 7.74 103 TRP A N 1
ATOM 733 C CA . TRP A 1 103 ? 6.090 19.405 24.114 1.00 7.09 103 TRP A CA 1
ATOM 734 C C . TRP A 1 103 ? 7.186 20.077 24.951 1.00 6.45 103 TRP A C 1
ATOM 735 O O . TRP A 1 103 ? 7.475 19.666 26.074 1.00 7.80 103 TRP A O 1
ATOM 746 N N . VAL A 1 104 ? 7.799 21.115 24.396 1.00 6.05 104 VAL A N 1
ATOM 747 C CA . VAL A 1 104 ? 8.841 21.845 25.110 1.00 6.34 104 VAL A CA 1
ATOM 748 C C . VAL A 1 104 ? 8.302 22.436 26.416 1.00 7.54 104 VAL A C 1
ATOM 749 O O . VAL A 1 104 ? 8.889 22.253 27.485 1.00 8.73 104 VAL A O 1
ATOM 753 N N . ARG A 1 105 ? 7.176 23.134 26.327 1.00 8.19 105 ARG A N 1
ATOM 754 C CA . ARG A 1 105 ? 6.590 23.765 27.500 1.00 8.25 105 ARG A CA 1
ATOM 755 C C . ARG A 1 105 ? 6.150 22.770 28.562 1.00 8.58 105 ARG A C 1
ATOM 756 O O . ARG A 1 105 ? 6.132 23.100 29.745 1.00 10.25 105 ARG A O 1
ATOM 764 N N . ALA A 1 106 ? 5.795 21.560 28.139 1.00 8.09 106 ALA A N 1
ATOM 765 C CA . ALA A 1 106 ? 5.362 20.534 29.078 1.00 9.03 106 ALA A CA 1
ATOM 766 C C . ALA A 1 106 ? 6.564 19.929 29.784 1.00 9.83 106 ALA A C 1
ATOM 767 O O . ALA A 1 106 ? 6.532 19.675 30.992 1.00 10.72 106 ALA A O 1
ATOM 769 N N . GLN A 1 107 ? 7.629 19.712 29.023 1.00 9.27 107 GLN A N 1
ATOM 770 C CA . GLN A 1 107 ? 8.849 19.111 29.555 1.00 9.84 107 GLN A CA 1
ATOM 771 C C . GLN A 1 107 ? 9.741 20.090 30.315 1.00 9.56 107 GLN A C 1
ATOM 772 O O . GLN A 1 107 ? 10.519 19.684 31.174 1.00 11.17 107 GLN A O 1
ATOM 778 N N . ARG A 1 108 ? 9.634 21.373 29.983 1.00 9.50 108 ARG A N 1
ATOM 779 C CA . ARG A 1 108 ? 10.427 22.422 30.623 1.00 10.54 108 ARG A CA 1
ATOM 780 C C . ARG A 1 108 ? 9.477 23.533 31.074 1.00 9.74 108 ARG A C 1
ATOM 781 O O . ARG A 1 108 ? 9.518 24.645 30.544 1.00 8.99 108 ARG A O 1
ATOM 789 N N . PRO A 1 109 ? 8.609 23.245 32.060 1.00 11.03 109 PRO A N 1
ATOM 790 C CA . PRO A 1 109 ? 7.636 24.207 32.582 1.00 11.14 109 PRO A CA 1
ATOM 791 C C . PRO A 1 109 ? 8.177 25.479 33.216 1.00 10.81 109 PRO A C 1
ATOM 792 O O . PRO A 1 109 ? 7.431 26.447 33.348 1.00 12.38 109 PRO A O 1
ATOM 796 N N . THR A 1 110 ? 9.452 25.509 33.604 1.00 9.46 110 THR A N 1
ATOM 797 C CA . THR A 1 110 ? 9.976 26.737 34.200 1.00 8.95 110 THR A CA 1
ATOM 798 C C . THR A 1 110 ? 10.793 27.594 33.230 1.00 9.02 110 THR A C 1
ATOM 799 O O . THR A 1 110 ? 11.297 28.651 33.606 1.00 8.97 110 THR A O 1
ATOM 803 N N . ASP A 1 111 ? 10.917 27.142 31.984 1.00 9.06 111 ASP A N 1
ATOM 804 C CA . ASP A 1 111 ? 11.653 27.894 30.961 1.00 7.75 111 ASP A CA 1
ATOM 805 C C . ASP A 1 111 ? 10.699 28.799 30.209 1.00 7.66 111 ASP A C 1
ATOM 806 O O . ASP A 1 111 ? 9.482 28.616 30.263 1.00 8.25 111 ASP A O 1
ATOM 811 N N . THR A 1 112 ? 11.258 29.778 29.505 1.00 7.10 112 THR A N 1
ATOM 812 C CA . THR A 1 112 ? 10.439 30.630 28.654 1.00 6.84 112 THR A CA 1
ATOM 813 C C . THR A 1 112 ? 10.746 30.132 27.243 1.00 7.05 112 THR A C 1
ATOM 814 O O . THR A 1 112 ? 11.718 29.396 27.031 1.00 8.23 112 THR A O 1
ATOM 818 N N . LEU A 1 113 ? 9.926 30.521 26.279 1.00 7.49 113 LEU A N 1
ATOM 819 C CA . LEU A 1 113 ? 10.120 30.055 24.916 1.00 6.90 113 LEU A CA 1
ATOM 820 C C . LEU A 1 113 ? 10.539 31.099 23.890 1.00 6.79 113 LEU A C 1
ATOM 821 O O . LEU A 1 113 ? 9.935 32.166 23.773 1.00 7.19 113 LEU A O 1
ATOM 826 N N . TRP A 1 114 ? 11.583 30.771 23.138 1.00 6.93 114 TRP A N 1
ATOM 827 C CA . TRP A 1 114 ? 12.061 31.643 22.074 1.00 6.37 114 TRP A CA 1
ATOM 828 C C . TRP A 1 114 ? 11.830 30.902 20.760 1.00 6.83 114 TRP A C 1
ATOM 829 O O . TRP A 1 114 ? 11.972 29.687 20.699 1.00 7.31 114 TRP A O 1
ATOM 840 N N . LEU A 1 115 ? 11.457 31.636 19.717 1.00 6.48 115 LEU A N 1
ATOM 841 C CA . LEU A 1 115 ? 11.233 31.041 18.407 1.00 6.27 115 LEU A CA 1
ATOM 842 C C . LEU A 1 115 ? 12.117 31.751 17.395 1.00 6.50 115 LEU A C 1
ATOM 843 O O . LEU A 1 115 ? 12.327 32.960 17.480 1.00 7.78 115 LEU A O 1
ATOM 848 N N . ALA A 1 116 ? 12.649 30.990 16.447 1.00 5.97 116 ALA A N 1
ATOM 849 C CA . ALA A 1 116 ? 13.486 31.557 15.400 1.00 5.41 116 ALA A CA 1
ATOM 850 C C . ALA A 1 116 ? 13.245 30.748 14.140 1.00 5.31 116 ALA A C 1
ATOM 851 O O . ALA A 1 116 ? 12.805 29.601 14.200 1.00 5.95 116 ALA A O 1
ATOM 853 N N . GLY A 1 117 ? 13.530 31.348 12.996 1.00 5.11 117 GLY A N 1
ATOM 854 C CA . GLY A 1 117 ? 13.334 30.634 11.756 1.00 6.34 117 GLY A CA 1
ATOM 855 C C . GLY A 1 117 ? 14.077 31.307 10.633 1.00 6.96 117 GLY A C 1
ATOM 856 O O . GLY A 1 117 ? 14.342 32.503 10.688 1.00 6.94 117 GLY A O 1
ATOM 857 N N . PHE A 1 118 ? 14.414 30.521 9.621 1.00 6.21 118 PHE A N 1
ATOM 858 C CA . PHE A 1 118 ? 15.112 31.018 8.448 1.00 6.22 118 PHE A CA 1
ATOM 859 C C . PHE A 1 118 ? 14.219 30.872 7.216 1.00 7.34 118 PHE A C 1
ATOM 860 O O . PHE A 1 118 ? 13.748 29.774 6.911 1.00 7.52 118 PHE A O 1
ATOM 868 N N . SER A 1 119 ? 13.989 31.995 6.538 1.00 7.56 119 SER A N 1
ATOM 869 C CA . SER A 1 119 ? 13.181 32.071 5.316 1.00 8.93 119 SER A CA 1
ATOM 870 C C . SER A 1 119 ? 11.785 31.476 5.532 1.00 8.41 119 SER A C 1
ATOM 871 O O . SER A 1 119 ? 10.983 32.047 6.273 1.00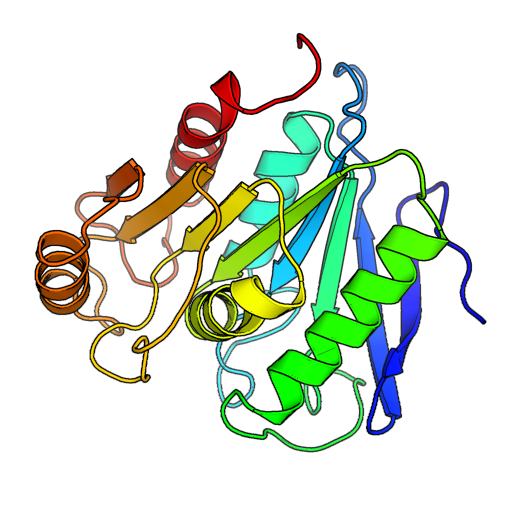 8.68 119 SER A O 1
ATOM 874 N N . PHE A 1 120 ? 11.477 30.353 4.888 1.00 7.26 120 PHE A N 1
ATOM 875 C CA . PHE A 1 120 ? 10.168 29.731 5.086 1.00 7.70 120 PHE A CA 1
ATOM 876 C C . PHE A 1 120 ? 9.940 29.517 6.579 1.00 7.10 120 PHE A C 1
ATOM 877 O O . PHE A 1 120 ? 8.824 29.668 7.071 1.00 7.11 120 PHE A O 1
ATOM 885 N N . GLY A 1 121 ? 11.008 29.174 7.296 1.00 7.22 121 GLY A N 1
ATOM 886 C CA . GLY A 1 121 ? 10.895 28.947 8.725 1.00 7.56 121 GLY A CA 1
ATOM 887 C C . GLY A 1 121 ? 10.571 30.219 9.489 1.00 6.82 121 GLY A C 1
ATOM 888 O O . GLY A 1 121 ? 10.001 30.169 10.579 1.00 6.85 121 GLY A O 1
ATOM 889 N N . ALA A 1 122 ? 10.958 31.360 8.932 1.00 7.09 122 ALA A N 1
ATOM 890 C CA . ALA A 1 122 ? 10.669 32.640 9.567 1.00 7.41 122 ALA A CA 1
ATOM 891 C C . ALA A 1 122 ? 9.191 32.950 9.343 1.00 7.32 122 ALA A C 1
ATOM 892 O O . ALA A 1 122 ? 8.525 33.526 10.207 1.00 7.46 122 ALA A O 1
ATOM 894 N N . TYR A 1 123 ? 8.680 32.568 8.178 1.00 8.39 123 TYR A N 1
ATOM 895 C CA . TYR A 1 123 ? 7.272 32.795 7.875 1.00 8.21 123 TYR A CA 1
ATOM 896 C C . TYR A 1 123 ? 6.419 31.969 8.833 1.00 8.13 123 TYR A C 1
ATOM 897 O O . TYR A 1 123 ? 5.485 32.486 9.431 1.00 7.98 123 TYR A O 1
ATOM 906 N N . VAL A 1 124 ? 6.753 30.691 8.990 1.00 7.87 124 VAL A N 1
ATOM 907 C CA . VAL A 1 124 ? 5.979 29.821 9.873 1.00 7.19 124 VAL A CA 1
ATOM 908 C C . VAL A 1 124 ? 6.023 30.256 11.335 1.00 7.52 124 VAL A C 1
ATOM 909 O O . VAL A 1 124 ? 4.995 30.241 12.017 1.00 7.63 124 VAL A O 1
ATOM 913 N N . SER A 1 125 ? 7.198 30.636 11.833 1.00 6.24 125 SER A N 1
ATOM 914 C CA . SER A 1 125 ? 7.282 31.052 13.224 1.00 7.06 125 SER A CA 1
ATOM 915 C C . SER A 1 125 ? 6.598 32.393 13.472 1.00 7.48 125 SER A C 1
ATOM 916 O O . SER A 1 125 ? 6.001 32.594 14.522 1.00 7.74 125 SER A O 1
ATOM 919 N N . LEU A 1 126 ? 6.669 33.306 12.506 1.00 8.03 126 LEU A N 1
ATOM 920 C CA . LEU A 1 126 ? 6.018 34.604 12.665 1.00 7.85 126 LEU A CA 1
ATOM 921 C C . LEU A 1 126 ? 4.495 34.420 12.672 1.00 8.98 126 LEU A C 1
ATOM 922 O O . LEU A 1 126 ? 3.790 34.987 13.510 1.00 9.25 126 LEU A O 1
ATOM 927 N N . ARG A 1 127 ? 3.993 33.615 11.742 1.00 8.72 127 ARG A N 1
ATOM 928 C CA . ARG A 1 127 ? 2.561 33.360 11.668 1.00 9.07 127 ARG A CA 1
ATOM 929 C C . ARG A 1 127 ? 2.082 32.645 12.927 1.00 8.59 127 ARG A C 1
ATOM 930 O O . ARG A 1 127 ? 0.956 32.849 13.372 1.00 10.38 127 ARG A O 1
ATOM 938 N N . ALA A 1 128 ? 2.940 31.813 13.506 1.00 8.92 128 ALA A N 1
ATOM 939 C CA . ALA A 1 128 ? 2.569 31.074 14.705 1.00 7.99 128 ALA A CA 1
ATOM 940 C C . ALA A 1 128 ? 2.781 31.855 15.998 1.00 8.20 128 ALA A C 1
ATOM 941 O O . ALA A 1 128 ? 2.398 31.395 17.072 1.00 7.83 128 ALA A O 1
ATOM 943 N N . ALA A 1 129 ? 3.374 33.039 15.897 1.00 8.40 129 ALA A N 1
ATOM 944 C CA . ALA A 1 129 ? 3.650 33.847 17.083 1.00 10.08 129 ALA A CA 1
ATOM 945 C C . ALA A 1 129 ? 2.417 34.168 17.927 1.00 10.63 129 ALA A C 1
ATOM 946 O O . ALA A 1 129 ? 2.464 34.070 19.152 1.00 11.46 129 ALA A O 1
ATOM 948 N N . ALA A 1 130 ? 1.319 34.550 17.281 1.00 10.58 130 ALA A N 1
ATOM 949 C CA . ALA A 1 130 ? 0.103 34.893 18.023 1.00 11.85 130 ALA A CA 1
ATOM 950 C C . ALA A 1 130 ? -0.347 33.748 18.914 1.00 13.01 130 ALA A C 1
ATOM 951 O O . ALA A 1 130 ? -0.654 33.947 20.087 1.00 15.23 130 ALA A O 1
ATOM 953 N N . ALA A 1 131 ? -0.395 32.548 18.349 1.00 12.13 131 ALA A N 1
ATOM 954 C CA . ALA A 1 131 ? -0.831 31.381 19.101 1.00 12.36 131 ALA A CA 1
ATOM 955 C C . ALA A 1 131 ? 0.170 30.864 20.135 1.00 12.53 131 ALA A C 1
ATOM 956 O O . ALA A 1 131 ? -0.221 30.429 21.212 1.00 13.52 131 ALA A O 1
ATOM 958 N N . LEU A 1 132 ? 1.460 30.926 19.819 1.00 11.64 132 LEU A N 1
ATOM 959 C CA . LEU A 1 132 ? 2.488 30.404 20.719 1.00 11.15 132 LEU A CA 1
ATOM 960 C C . LEU A 1 132 ? 3.090 31.371 21.740 1.00 12.07 132 LEU A C 1
ATOM 961 O O . LEU A 1 132 ? 3.779 30.943 22.666 1.00 12.99 132 LEU A O 1
ATOM 966 N N . GLU A 1 133 ? 2.823 32.661 21.570 1.00 11.94 133 GLU A N 1
ATOM 967 C CA . GLU A 1 133 ? 3.300 33.699 22.478 1.00 13.65 133 GLU A CA 1
ATOM 968 C C . GLU A 1 133 ? 4.739 33.548 22.979 1.00 12.57 133 GLU A C 1
ATOM 969 O O . GLU A 1 133 ? 4.988 33.436 24.188 1.00 13.88 133 GLU A O 1
ATOM 975 N N . PRO A 1 134 ? 5.712 33.546 22.058 1.00 11.27 134 PRO A N 1
ATOM 976 C CA . PRO A 1 134 ? 7.122 33.415 22.437 1.00 10.06 134 PRO A CA 1
ATOM 977 C C . PRO A 1 134 ? 7.614 34.689 23.133 1.00 9.47 134 PRO A C 1
ATOM 978 O O . PRO A 1 134 ? 7.064 35.774 22.926 1.00 10.45 134 PRO A O 1
ATOM 982 N N . GLN A 1 135 ? 8.645 34.552 23.956 1.00 8.92 135 GLN A N 1
ATOM 983 C CA . GLN A 1 135 ? 9.210 35.694 24.664 1.00 8.64 135 GLN A CA 1
ATOM 984 C C . GLN A 1 135 ? 10.070 36.492 23.689 1.00 8.67 135 GLN A C 1
ATOM 985 O O . GLN A 1 135 ? 10.146 37.719 23.770 1.00 8.98 135 GLN A O 1
ATOM 991 N N . VAL A 1 136 ? 10.708 35.776 22.767 1.00 7.69 136 VAL A N 1
ATOM 992 C CA . VAL A 1 136 ? 11.560 36.375 21.749 1.00 6.58 136 VAL A CA 1
ATOM 993 C C . VAL A 1 136 ? 11.325 35.675 20.415 1.00 6.35 136 VAL A C 1
ATOM 994 O O . VAL A 1 136 ? 11.157 34.453 20.372 1.00 6.22 136 VAL A O 1
ATOM 998 N N . LEU A 1 137 ? 11.298 36.454 19.336 1.00 4.98 137 LEU A N 1
ATOM 999 C CA . LEU A 1 137 ? 11.129 35.907 17.991 1.00 5.97 137 LEU A CA 1
ATOM 1000 C C . LEU A 1 137 ? 12.304 36.376 17.143 1.00 6.48 137 LEU A C 1
ATOM 1001 O O . LEU A 1 137 ? 12.653 37.553 17.171 1.00 6.02 137 LEU A O 1
ATOM 1006 N N . ILE A 1 138 ? 12.918 35.457 16.402 1.00 4.95 138 ILE A N 1
ATOM 1007 C CA . ILE A 1 138 ? 14.039 35.811 15.538 1.00 6.21 138 ILE A CA 1
ATOM 1008 C C . ILE A 1 138 ? 13.696 35.392 14.119 1.00 6.26 138 ILE A C 1
ATOM 1009 O O . ILE A 1 138 ? 13.385 34.227 13.872 1.00 6.22 138 ILE A O 1
ATOM 1014 N N . SER A 1 139 ? 13.734 36.349 13.194 1.00 6.46 139 SER A N 1
ATOM 1015 C CA . SER A 1 139 ? 13.423 36.070 11.796 1.00 5.59 139 SER A CA 1
ATOM 1016 C C . SER A 1 139 ? 14.643 36.317 10.929 1.00 6.96 139 SER A C 1
ATOM 1017 O O . SER A 1 139 ? 15.115 37.442 10.836 1.00 6.44 139 SER A O 1
ATOM 1020 N N . ILE A 1 140 ? 15.150 35.264 10.304 1.00 5.42 140 ILE A N 1
ATOM 1021 C CA . ILE A 1 140 ? 16.303 35.378 9.430 1.00 6.22 140 ILE A CA 1
ATOM 1022 C C . ILE A 1 140 ? 15.782 35.290 7.998 1.00 6.87 140 ILE A C 1
ATOM 1023 O O . ILE A 1 140 ? 15.234 34.271 7.592 1.00 7.18 140 ILE A O 1
ATOM 1028 N N . ALA A 1 141 ? 15.954 36.372 7.248 1.00 7.11 141 ALA A N 1
ATOM 1029 C CA . ALA A 1 141 ? 15.495 36.452 5.870 1.00 6.96 141 ALA A CA 1
ATOM 1030 C C . ALA A 1 141 ? 13.997 36.177 5.731 1.00 8.43 141 ALA A C 1
ATOM 1031 O O . ALA A 1 141 ? 13.586 35.290 4.973 1.00 8.74 141 ALA A O 1
ATOM 1033 N N . PRO A 1 142 ? 13.156 36.937 6.459 1.00 8.40 142 PRO A N 1
ATOM 1034 C CA . PRO A 1 142 ? 11.710 36.709 6.349 1.00 8.58 142 PRO A CA 1
ATOM 1035 C C . PRO A 1 142 ? 11.360 36.918 4.887 1.00 10.35 142 PRO A C 1
ATOM 1036 O O . PRO A 1 142 ? 11.657 37.963 4.323 1.00 10.15 142 PRO A O 1
ATOM 1040 N N . PRO A 1 143 ? 10.727 35.923 4.258 1.00 11.38 143 PRO A N 1
ATOM 1041 C CA . PRO A 1 143 ? 10.359 36.013 2.845 1.00 11.97 143 PRO A CA 1
ATOM 1042 C C . PRO A 1 143 ? 9.244 36.976 2.468 1.00 13.38 143 PRO A C 1
ATOM 1043 O O . PRO A 1 143 ? 8.226 36.558 1.924 1.00 11.99 143 PRO A O 1
ATOM 1047 N N . ALA A 1 144 ? 9.433 38.264 2.751 1.00 13.40 144 ALA A N 1
ATOM 1048 C CA . ALA A 1 144 ? 8.429 39.257 2.388 1.00 15.08 144 ALA A CA 1
ATOM 1049 C C . ALA A 1 144 ? 8.349 39.291 0.867 1.00 17.15 144 ALA A C 1
ATOM 1050 O O . ALA A 1 144 ? 9.352 39.088 0.170 1.00 17.59 144 ALA A O 1
ATOM 1052 N N . GLY A 1 145 ? 7.153 39.544 0.356 1.00 18.71 145 GLY A N 1
ATOM 1053 C CA . GLY A 1 145 ? 6.974 39.581 -1.081 1.00 21.79 145 GLY A CA 1
ATOM 1054 C C . GLY A 1 145 ? 6.494 38.257 -1.654 1.00 23.00 145 GLY A C 1
ATOM 1055 O O . GLY A 1 145 ? 5.991 38.228 -2.779 1.00 25.37 145 GLY A O 1
ATOM 1056 N N . ARG A 1 146 ? 6.629 37.164 -0.903 1.00 23.38 146 ARG A N 1
ATOM 1057 C CA . ARG A 1 146 ? 6.191 35.856 -1.394 1.00 23.68 146 ARG A CA 1
ATOM 1058 C C . ARG A 1 146 ? 5.125 35.195 -0.506 1.00 23.70 146 ARG A C 1
ATOM 1059 O O . ARG A 1 146 ? 4.278 34.444 -1.000 1.00 25.16 146 ARG A O 1
ATOM 1067 N N . TRP A 1 147 ? 5.165 35.481 0.793 1.00 22.59 147 TRP A N 1
ATOM 1068 C CA . TRP A 1 147 ? 4.206 34.930 1.750 1.00 21.34 147 TRP A CA 1
ATOM 1069 C C . TRP A 1 147 ? 3.409 36.054 2.412 1.00 21.70 147 TRP A C 1
ATOM 1070 O O . TRP A 1 147 ? 3.833 37.215 2.416 1.00 22.72 147 TRP A O 1
ATOM 1081 N N . ASP A 1 148 ? 2.261 35.710 2.990 1.00 21.57 148 ASP A N 1
ATOM 1082 C CA . ASP A 1 148 ? 1.420 36.709 3.633 1.00 20.85 148 ASP A CA 1
ATOM 1083 C C . ASP A 1 148 ? 1.746 36.911 5.108 1.00 19.65 148 ASP A C 1
ATOM 1084 O O . ASP A 1 148 ? 1.583 35.993 5.914 1.00 20.87 148 ASP A O 1
ATOM 1089 N N . PHE A 1 149 ? 2.192 38.124 5.449 1.00 18.88 149 PHE A N 1
ATOM 1090 C CA . PHE A 1 149 ? 2.551 38.485 6.827 1.00 17.41 149 PHE A CA 1
ATOM 1091 C C . PHE A 1 149 ? 1.501 39.364 7.497 1.00 17.66 149 PHE A C 1
ATOM 1092 O O . PHE A 1 149 ? 1.760 39.961 8.546 1.00 17.33 149 PHE A O 1
ATOM 1100 N N . SER A 1 150 ? 0.323 39.464 6.894 1.00 17.96 150 SER A N 1
ATOM 1101 C CA . SER A 1 150 ? -0.730 40.292 7.468 1.00 18.09 150 SER A CA 1
ATOM 1102 C C . SER A 1 150 ? -1.365 39.646 8.693 1.00 18.22 150 SER A C 1
ATOM 1103 O O . SER A 1 150 ? -1.401 38.425 8.826 1.00 18.17 150 SER A O 1
ATOM 1106 N N . ASP A 1 151 ? -1.847 40.480 9.603 1.00 18.87 151 ASP A N 1
ATOM 1107 C CA . ASP A 1 151 ? -2.486 40.002 10.821 1.00 20.28 151 ASP A CA 1
ATOM 1108 C C . ASP A 1 151 ? -1.613 39.038 11.636 1.00 19.65 151 ASP A C 1
ATOM 1109 O O . ASP A 1 151 ? -2.073 37.981 12.075 1.00 20.93 151 ASP A O 1
ATOM 1114 N N . VAL A 1 152 ? -0.348 39.399 11.816 1.00 19.10 152 VAL A N 1
ATOM 1115 C CA . VAL A 1 152 ? 0.571 38.605 12.623 1.00 17.25 152 VAL A CA 1
ATOM 1116 C C . VAL A 1 152 ? 0.776 39.385 13.918 1.00 16.70 152 VAL A C 1
ATOM 1117 O O . VAL A 1 152 ? 0.657 40.615 13.934 1.00 15.51 152 VAL A O 1
ATOM 1121 N N . GLN A 1 153 ? 1.079 38.677 15.001 1.00 15.72 153 GLN A N 1
ATOM 1122 C CA . GLN A 1 153 ? 1.285 39.322 16.295 1.00 14.54 153 GLN A CA 1
ATOM 1123 C C . GLN A 1 153 ? 2.562 38.869 16.988 1.00 13.55 153 GLN A C 1
ATOM 1124 O O . GLN A 1 153 ? 2.535 38.106 17.959 1.00 12.70 153 GLN A O 1
ATOM 1130 N N . PRO A 1 154 ? 3.711 39.354 16.497 1.00 12.10 154 PRO A N 1
ATOM 1131 C CA . PRO A 1 154 ? 5.001 38.992 17.080 1.00 11.41 154 PRO A CA 1
ATOM 1132 C C . PRO A 1 154 ? 5.159 39.591 18.467 1.00 11.60 154 PRO A C 1
ATOM 1133 O O . PRO A 1 154 ? 4.438 40.522 18.847 1.00 13.58 154 PRO A O 1
ATOM 1137 N N . PRO A 1 155 ? 6.100 39.060 19.251 1.00 11.44 155 PRO A N 1
ATOM 1138 C CA . PRO A 1 155 ? 6.319 39.587 20.595 1.00 11.34 155 PRO A CA 1
ATOM 1139 C C . PRO A 1 155 ? 7.051 40.918 20.477 1.00 10.87 155 PRO A C 1
ATOM 1140 O O . PRO A 1 155 ? 7.572 41.255 19.412 1.00 11.96 155 PRO A O 1
ATOM 1144 N N . ALA A 1 156 ? 7.077 41.671 21.572 1.00 12.95 156 ALA A N 1
ATOM 1145 C CA . ALA A 1 156 ? 7.750 42.960 21.598 1.00 12.60 156 ALA A CA 1
ATOM 1146 C C . ALA A 1 156 ? 9.229 42.811 21.274 1.00 11.63 156 ALA A C 1
ATOM 1147 O O . ALA A 1 156 ? 9.813 43.659 20.611 1.00 13.88 156 ALA A O 1
ATOM 1149 N N . GLN A 1 157 ? 9.836 41.735 21.761 1.00 10.30 157 GLN A N 1
ATOM 1150 C CA . GLN A 1 157 ? 11.245 41.470 21.501 1.00 9.72 157 GLN A CA 1
ATOM 1151 C C . GLN A 1 157 ? 11.344 40.609 20.246 1.00 8.17 157 GLN A C 1
ATOM 1152 O O . GLN A 1 157 ? 11.239 39.386 20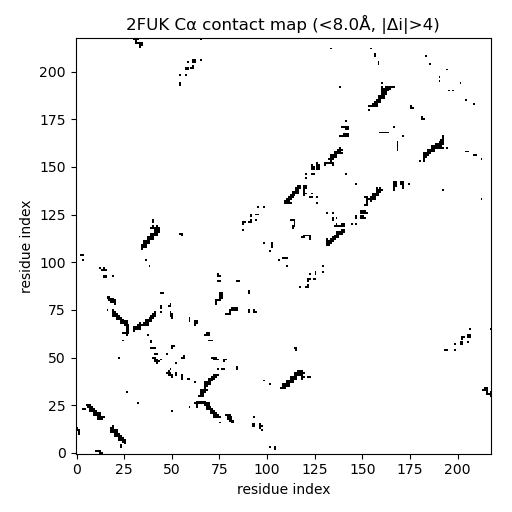.304 1.00 9.39 157 GLN A O 1
ATOM 1158 N N . TRP A 1 158 ? 11.541 41.279 19.115 1.00 7.43 158 TRP A N 1
ATOM 1159 C CA . TRP A 1 158 ? 11.626 40.640 17.810 1.00 7.56 158 TRP A CA 1
ATOM 1160 C C . TRP A 1 158 ? 12.841 41.155 17.043 1.00 8.05 158 TRP A C 1
ATOM 1161 O O . TRP A 1 158 ? 13.051 42.366 16.922 1.00 8.49 158 TRP A O 1
ATOM 1172 N N . LEU A 1 159 ? 13.642 40.222 16.537 1.00 7.12 159 LEU A N 1
ATOM 1173 C CA . LEU A 1 159 ? 14.850 40.551 15.793 1.00 6.76 159 LEU A CA 1
ATOM 1174 C C . LEU A 1 159 ? 14.789 40.025 14.364 1.00 5.56 159 LEU A C 1
ATOM 1175 O O . LEU A 1 159 ? 14.444 38.864 14.142 1.00 8.23 159 LEU A O 1
ATOM 1180 N N . VAL A 1 160 ? 15.121 40.888 13.408 1.00 6.37 160 VAL A N 1
ATOM 1181 C CA . VAL A 1 160 ? 15.138 40.517 11.998 1.00 6.21 160 VAL A CA 1
ATOM 1182 C C . VAL A 1 160 ? 16.551 40.708 11.451 1.00 7.53 160 VAL A C 1
ATOM 1183 O O . VAL A 1 160 ? 17.172 41.753 11.661 1.00 6.69 160 VAL A O 1
ATOM 1187 N N . ILE A 1 161 ? 17.060 39.688 10.769 1.00 6.66 161 ILE A N 1
ATOM 1188 C CA . ILE A 1 161 ? 18.383 39.741 10.162 1.00 7.54 161 ILE A CA 1
ATOM 1189 C C . ILE A 1 161 ? 18.209 39.480 8.672 1.00 7.65 161 ILE A C 1
ATOM 1190 O O . ILE A 1 161 ? 17.618 38.475 8.271 1.00 7.87 161 ILE A O 1
ATOM 1195 N N . GLN A 1 162 ? 18.719 40.392 7.853 1.00 6.85 162 GLN A N 1
ATOM 1196 C CA . GLN A 1 162 ? 18.574 40.262 6.413 1.00 8.06 162 GLN A CA 1
ATOM 1197 C C . GLN A 1 162 ? 19.851 40.494 5.620 1.00 9.10 162 GLN A C 1
ATOM 1198 O O . GLN A 1 162 ? 20.541 41.488 5.824 1.00 10.17 162 GLN A O 1
ATOM 1204 N N . GLY A 1 163 ? 20.159 39.576 4.708 1.00 9.71 163 GLY A N 1
ATOM 1205 C CA . GLY A 1 163 ? 21.333 39.757 3.872 1.00 9.55 163 GLY A CA 1
ATOM 1206 C C . GLY A 1 163 ? 20.962 40.771 2.807 1.00 10.81 163 GLY A C 1
ATOM 1207 O O . GLY A 1 163 ? 19.930 40.634 2.157 1.00 10.36 163 GLY A O 1
ATOM 1208 N N . ASP A 1 164 ? 21.786 41.796 2.623 1.00 10.86 164 ASP A N 1
ATOM 1209 C CA . ASP A 1 164 ? 21.476 42.820 1.636 1.00 12.48 164 ASP A CA 1
ATOM 1210 C C . ASP A 1 164 ? 21.790 42.485 0.186 1.00 12.66 164 ASP A C 1
ATOM 1211 O O . ASP A 1 164 ? 21.589 43.317 -0.700 1.00 14.80 164 ASP A O 1
ATOM 1216 N N . ALA A 1 165 ? 22.271 41.271 -0.058 1.00 11.78 165 ALA A N 1
ATOM 1217 C CA . ALA A 1 165 ? 22.566 40.808 -1.412 1.00 11.01 165 ALA A CA 1
ATOM 1218 C C . ALA A 1 165 ? 21.813 39.494 -1.634 1.00 10.34 165 ALA A C 1
ATOM 1219 O O . ALA A 1 165 ? 22.242 38.635 -2.405 1.00 10.26 165 ALA A O 1
ATOM 1221 N N . ASP A 1 166 ? 20.682 39.360 -0.943 1.00 9.59 166 ASP A N 1
ATOM 1222 C CA . ASP A 1 166 ? 19.821 38.180 -1.024 1.00 10.19 166 ASP A CA 1
ATOM 1223 C C . ASP A 1 166 ? 19.187 38.127 -2.425 1.00 10.23 166 ASP A C 1
ATOM 1224 O O . ASP A 1 166 ? 18.525 39.076 -2.843 1.00 10.46 166 ASP A O 1
ATOM 1229 N N . GLU A 1 167 ? 19.389 37.017 -3.136 1.00 10.34 167 GLU A N 1
ATOM 1230 C CA . GLU A 1 167 ? 18.872 36.832 -4.497 1.00 12.01 167 GLU A CA 1
ATOM 1231 C C . GLU A 1 167 ? 17.496 36.178 -4.521 1.00 11.72 167 GLU A C 1
ATOM 1232 O O . GLU A 1 167 ? 16.789 36.242 -5.527 1.00 13.03 167 GLU A O 1
ATOM 1238 N N . ILE A 1 168 ? 17.134 35.540 -3.413 1.00 11.22 168 ILE A N 1
ATOM 1239 C CA . ILE A 1 168 ? 15.858 34.846 -3.293 1.00 12.32 168 ILE A CA 1
ATOM 1240 C C . ILE A 1 168 ? 14.799 35.774 -2.704 1.00 13.49 168 ILE A C 1
ATOM 1241 O O . ILE A 1 168 ? 13.722 35.946 -3.280 1.00 16.27 168 ILE A O 1
ATOM 1246 N N . VAL A 1 169 ? 15.106 36.364 -1.552 1.00 13.30 169 VAL A N 1
ATOM 1247 C CA . VAL A 1 169 ? 14.195 37.292 -0.894 1.00 13.08 169 VAL A CA 1
ATOM 1248 C C . VAL A 1 169 ? 14.668 38.700 -1.216 1.00 12.19 169 VAL A C 1
ATOM 1249 O O . VAL A 1 169 ? 15.829 39.028 -0.999 1.00 10.69 169 VAL A O 1
ATOM 1253 N N . ASP A 1 170 ? 13.771 39.519 -1.752 1.00 12.58 170 ASP A N 1
ATOM 1254 C CA . ASP A 1 170 ? 14.098 40.901 -2.104 1.00 12.04 170 ASP A CA 1
ATOM 1255 C C . ASP A 1 170 ? 14.252 41.725 -0.834 1.00 10.28 170 ASP A C 1
ATOM 1256 O O . ASP A 1 170 ? 13.263 42.013 -0.164 1.00 9.87 170 ASP A O 1
ATOM 1261 N N . PRO A 1 171 ? 15.489 42.129 -0.495 1.00 10.49 171 PRO A N 1
ATOM 1262 C CA . PRO A 1 171 ? 15.700 42.924 0.719 1.00 11.34 171 PRO A CA 1
ATOM 1263 C C . PRO A 1 171 ? 14.772 44.136 0.798 1.00 12.08 171 PRO A C 1
ATOM 1264 O O . PRO A 1 171 ? 14.223 44.442 1.863 1.00 11.33 171 PRO A O 1
ATOM 1268 N N . GLN A 1 172 ? 14.586 44.824 -0.327 1.00 13.14 172 GLN A N 1
ATOM 1269 C CA . GLN A 1 172 ? 13.743 46.009 -0.327 1.00 13.32 172 GLN A CA 1
ATOM 1270 C C . GLN A 1 172 ? 12.299 45.668 0.014 1.00 12.06 172 GLN A C 1
ATOM 1271 O O . GLN A 1 172 ? 11.585 46.485 0.596 1.00 13.10 172 GLN A O 1
ATOM 1277 N N . ALA A 1 173 ? 11.867 44.460 -0.337 1.00 11.22 173 ALA A N 1
ATOM 1278 C CA . ALA A 1 173 ? 10.502 44.033 -0.022 1.00 10.15 173 ALA A CA 1
ATOM 1279 C C . ALA A 1 173 ? 10.362 43.896 1.495 1.00 9.43 173 ALA A C 1
ATOM 1280 O O . ALA A 1 173 ? 9.315 44.204 2.072 1.00 9.18 173 ALA A O 1
ATOM 1282 N N . VAL A 1 174 ? 11.424 43.410 2.128 1.00 8.51 174 VAL A N 1
ATOM 1283 C CA . VAL A 1 174 ? 11.441 43.246 3.573 1.00 8.03 174 VAL A CA 1
ATOM 1284 C C . VAL A 1 174 ? 11.388 44.625 4.225 1.00 8.99 174 VAL A C 1
ATOM 1285 O O . VAL A 1 174 ? 10.563 44.881 5.103 1.00 9.13 174 VAL A O 1
ATOM 1289 N N . TYR A 1 175 ? 12.266 45.516 3.783 1.00 9.04 175 TYR A N 1
ATOM 1290 C CA . TYR A 1 175 ? 12.312 46.856 4.356 1.00 9.73 175 TYR A CA 1
ATOM 1291 C C . TYR A 1 175 ? 11.011 47.626 4.123 1.00 10.97 175 TYR A C 1
ATOM 1292 O O . TYR A 1 175 ? 10.537 48.336 5.020 1.00 10.33 175 TYR A O 1
ATOM 1301 N N . ASP A 1 176 ? 10.422 47.487 2.935 1.00 10.56 176 ASP A N 1
ATOM 1302 C CA . ASP A 1 176 ? 9.175 48.190 2.636 1.00 11.80 176 ASP A CA 1
ATOM 1303 C C . ASP A 1 176 ? 8.066 47.730 3.577 1.00 11.73 176 ASP A C 1
ATOM 1304 O O . ASP A 1 176 ? 7.164 48.493 3.904 1.00 13.06 176 ASP A O 1
ATOM 1309 N N . TRP A 1 177 ? 8.135 46.469 3.993 1.00 9.81 177 TRP A N 1
ATOM 1310 C CA . TRP A 1 177 ? 7.145 45.897 4.894 1.00 9.31 177 TRP A CA 1
ATOM 1311 C C . TRP A 1 177 ? 7.399 46.339 6.333 1.00 9.45 177 TRP A C 1
ATOM 1312 O O . TRP A 1 177 ? 6.480 46.770 7.035 1.00 9.93 177 TRP A O 1
ATOM 1323 N N . LEU A 1 178 ? 8.651 46.250 6.766 1.00 10.07 178 LEU A N 1
ATOM 1324 C CA . LEU A 1 178 ? 9.003 46.629 8.126 1.00 8.79 178 LEU A CA 1
ATOM 1325 C C . LEU A 1 178 ? 8.761 48.101 8.436 1.00 8.72 178 LEU A C 1
ATOM 1326 O O . LEU A 1 178 ? 8.428 48.449 9.570 1.00 8.77 178 LEU A O 1
ATOM 1331 N N . GLU A 1 179 ? 8.909 48.966 7.437 1.00 9.28 179 GLU A N 1
ATOM 1332 C CA . GLU A 1 179 ? 8.719 50.393 7.677 1.00 10.91 179 GLU A CA 1
ATOM 1333 C C . GLU A 1 179 ? 7.262 50.791 7.916 1.00 11.24 179 GLU A C 1
ATOM 1334 O O . GLU A 1 179 ? 6.983 51.936 8.271 1.00 11.45 179 GLU 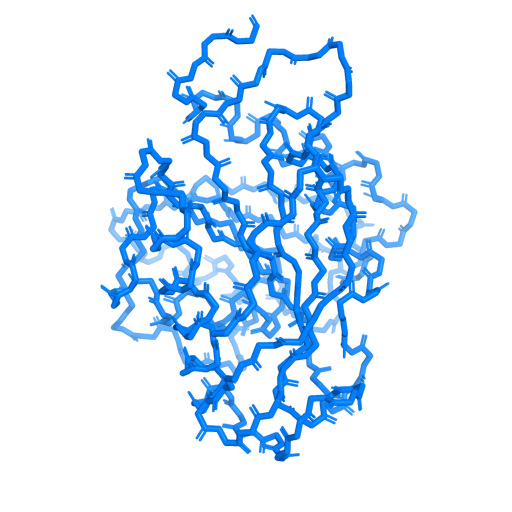A O 1
ATOM 1340 N N . THR A 1 180 ? 6.339 49.846 7.753 1.00 11.10 180 THR A N 1
ATOM 1341 C CA . THR A 1 180 ? 4.920 50.137 7.959 1.00 10.94 180 THR A CA 1
ATOM 1342 C C . THR A 1 180 ? 4.389 49.646 9.310 1.00 10.81 180 THR A C 1
ATOM 1343 O O . THR A 1 180 ? 3.250 49.939 9.669 1.00 10.44 180 THR A O 1
ATOM 1347 N N . LEU A 1 181 ? 5.205 48.901 10.056 1.00 10.36 181 LEU A N 1
ATOM 1348 C CA . LEU A 1 181 ? 4.776 48.35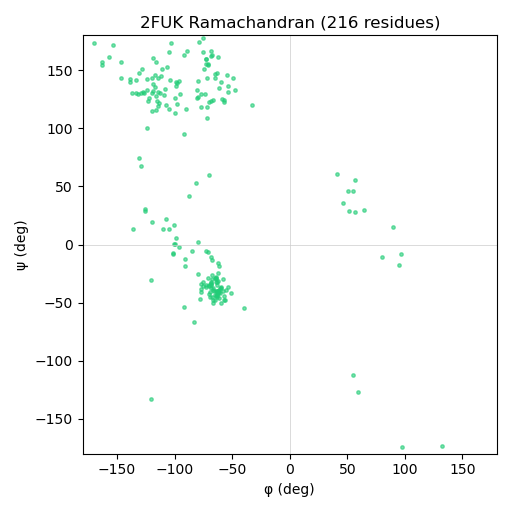1 11.340 1.00 10.00 181 LEU A CA 1
ATOM 1349 C C . LEU A 1 181 ? 4.823 49.347 12.496 1.00 10.32 181 LEU A C 1
ATOM 1350 O O . LEU A 1 181 ? 5.756 50.140 12.600 1.00 9.63 181 LEU A O 1
ATOM 1355 N N . GLU A 1 182 ? 3.816 49.279 13.366 1.00 11.02 182 GLU A N 1
ATOM 1356 C CA . GLU A 1 182 ? 3.707 50.160 14.528 1.00 11.75 182 GLU A CA 1
ATOM 1357 C C . GLU A 1 182 ? 4.796 49.882 15.559 1.00 11.20 182 GLU A C 1
ATOM 1358 O O . GLU A 1 182 ? 5.207 50.769 16.308 1.00 10.75 182 GLU A O 1
ATOM 1364 N N . GLN A 1 183 ? 5.250 48.638 15.611 1.00 10.07 183 GLN A N 1
ATOM 1365 C CA . GLN A 1 183 ? 6.316 48.270 16.523 1.00 9.94 183 GLN A CA 1
ATOM 1366 C C . GLN A 1 183 ? 7.374 47.666 15.608 1.00 10.04 183 GLN A C 1
ATOM 1367 O O . GLN A 1 183 ? 7.265 46.517 15.188 1.00 10.51 183 GLN A O 1
ATOM 1373 N N . GLN A 1 184 ? 8.392 48.452 15.277 1.00 10.80 184 GLN A N 1
ATOM 1374 C CA . GLN A 1 184 ? 9.431 47.978 14.376 1.00 9.83 184 GLN A CA 1
ATOM 1375 C C . GLN A 1 184 ? 10.457 47.105 15.076 1.00 9.04 184 GLN A C 1
ATOM 1376 O O . GLN A 1 184 ? 11.035 47.502 16.087 1.00 10.81 184 GLN A O 1
ATOM 1382 N N . PRO A 1 185 ? 10.688 45.890 14.554 1.00 8.39 185 PRO A N 1
ATOM 1383 C CA . PRO A 1 185 ? 11.668 45.007 15.184 1.00 8.34 185 PRO A CA 1
ATOM 1384 C C . PRO A 1 185 ? 13.095 45.471 14.948 1.00 7.80 185 PRO A C 1
ATOM 1385 O O . PRO A 1 185 ? 13.371 46.241 14.022 1.00 8.22 185 PRO A O 1
ATOM 1389 N N . THR A 1 186 ? 13.997 45.006 15.802 1.00 7.80 186 THR A N 1
ATOM 1390 C CA . THR A 1 186 ? 15.408 45.322 15.666 1.00 8.17 186 THR A CA 1
ATOM 1391 C C . THR A 1 186 ? 15.771 44.728 14.307 1.00 8.44 186 THR A C 1
ATOM 1392 O O . THR A 1 186 ? 15.364 43.613 13.987 1.00 8.75 186 THR A O 1
ATOM 1396 N N . LEU A 1 187 ? 16.506 45.481 13.499 1.00 8.14 187 LEU A N 1
ATOM 1397 C CA . LEU A 1 187 ? 16.884 45.018 12.174 1.00 8.40 187 LEU A CA 1
ATOM 1398 C C . LEU A 1 187 ? 18.388 45.092 11.941 1.00 9.30 187 LEU A C 1
ATOM 1399 O O . LEU A 1 187 ? 19.019 46.106 12.214 1.00 9.90 187 LEU A O 1
ATOM 1404 N N . VAL A 1 188 ? 18.964 44.003 11.453 1.00 9.38 188 VAL A N 1
ATOM 1405 C CA . VAL A 1 188 ? 20.382 43.990 11.141 1.00 10.33 188 VAL A CA 1
ATOM 1406 C C . VAL A 1 188 ? 20.498 43.685 9.657 1.00 10.92 188 VAL A C 1
ATOM 1407 O O . VAL A 1 188 ? 20.091 42.618 9.198 1.00 9.71 188 VAL A O 1
ATOM 1411 N N . ARG A 1 189 ? 20.999 44.658 8.906 1.00 10.83 189 ARG A N 1
ATOM 1412 C CA . ARG A 1 189 ? 21.196 44.500 7.476 1.00 11.15 189 ARG A CA 1
ATOM 1413 C C . ARG A 1 189 ? 22.662 44.130 7.291 1.00 12.20 189 ARG A C 1
ATOM 1414 O O . ARG A 1 189 ? 23.557 44.874 7.700 1.00 12.85 189 ARG A O 1
ATOM 1422 N N . MET A 1 190 ? 22.901 42.967 6.698 1.00 10.33 190 MET A N 1
ATOM 1423 C CA . MET A 1 190 ? 24.255 42.493 6.483 1.00 10.24 190 MET A CA 1
ATOM 1424 C C . MET A 1 190 ? 24.668 42.769 5.042 1.00 11.13 190 MET A C 1
ATOM 1425 O O . MET A 1 190 ? 24.106 42.218 4.100 1.00 9.83 190 MET A O 1
ATOM 1430 N N . PRO A 1 191 ? 25.648 43.659 4.855 1.00 11.39 191 PRO A N 1
ATOM 1431 C CA . PRO A 1 191 ? 26.096 43.983 3.503 1.00 11.56 191 PRO A CA 1
ATOM 1432 C C . PRO A 1 191 ? 26.717 42.815 2.745 1.00 12.37 191 PRO A C 1
ATOM 1433 O O . PRO A 1 191 ? 27.345 41.943 3.338 1.00 11.81 191 PRO A O 1
ATOM 1437 N N . ASP A 1 192 ? 26.520 42.826 1.429 1.00 13.16 192 ASP A N 1
ATOM 1438 C CA . ASP A 1 192 ? 27.049 41.824 0.508 1.00 14.22 192 ASP A CA 1
ATOM 1439 C C . ASP A 1 192 ? 26.847 40.394 0.979 1.00 13.36 192 ASP A C 1
ATOM 1440 O O . ASP A 1 192 ? 27.686 39.519 0.738 1.00 15.97 192 ASP A O 1
ATOM 1445 N N . THR A 1 193 ? 25.715 40.153 1.626 1.00 11.49 193 THR A N 1
ATOM 1446 C CA . THR A 1 193 ? 25.404 38.834 2.151 1.00 9.67 193 THR A CA 1
ATOM 1447 C C . THR A 1 193 ? 24.284 38.160 1.370 1.00 9.13 193 THR A C 1
ATOM 1448 O O . THR A 1 193 ? 23.216 38.744 1.160 1.00 10.19 193 THR A O 1
ATOM 1452 N N . SER A 1 194 ? 24.546 36.927 0.936 1.00 9.75 194 SER A N 1
ATOM 1453 C CA . SER A 1 194 ? 23.579 36.156 0.165 1.00 8.83 194 SER A CA 1
ATOM 1454 C C . SER A 1 194 ? 22.487 35.519 1.025 1.00 9.62 194 SER A C 1
ATOM 1455 O O . SER A 1 194 ? 22.530 35.565 2.258 1.00 9.70 194 SER A O 1
ATOM 1458 N N . HIS A 1 195 ? 21.521 34.903 0.357 1.00 9.20 195 HIS A N 1
ATOM 1459 C CA . HIS A 1 195 ? 20.394 34.280 1.037 1.00 7.22 195 HIS A CA 1
ATOM 1460 C C . HIS A 1 195 ? 20.793 33.245 2.085 1.00 7.74 195 HIS A C 1
ATOM 1461 O O . HIS A 1 195 ? 20.168 33.160 3.143 1.00 7.78 195 HIS A O 1
ATOM 1468 N N . PHE A 1 196 ? 21.824 32.454 1.790 1.00 7.23 196 PHE A N 1
ATOM 1469 C CA . PHE A 1 196 ? 22.279 31.427 2.721 1.00 7.28 196 PHE A CA 1
ATOM 1470 C C . PHE A 1 196 ? 23.512 31.867 3.508 1.00 7.50 196 PHE A C 1
ATOM 1471 O O . PHE A 1 196 ? 24.209 31.050 4.097 1.00 8.33 196 PHE A O 1
ATOM 1479 N N . PHE A 1 197 ? 23.774 33.169 3.510 1.00 8.89 197 PHE A N 1
ATOM 1480 C CA . PHE A 1 197 ? 24.904 33.718 4.259 1.00 9.99 197 PHE A CA 1
ATOM 1481 C C . PHE A 1 197 ? 26.222 33.012 3.981 1.00 10.23 197 PHE A C 1
ATOM 1482 O O . PHE A 1 197 ? 26.969 32.676 4.907 1.00 9.58 197 PHE A O 1
ATOM 1490 N N . HIS A 1 198 ? 26.496 32.785 2.699 1.00 10.71 198 HIS A N 1
ATOM 1491 C CA . HIS A 1 198 ? 27.721 32.127 2.258 1.00 10.72 198 HIS A CA 1
ATOM 1492 C C . HIS A 1 198 ? 28.937 32.891 2.771 1.00 10.63 198 HIS A C 1
ATOM 1493 O O . HIS A 1 198 ? 29.081 34.092 2.520 1.00 10.62 198 HIS A O 1
ATOM 1500 N N . ARG A 1 199 ? 29.803 32.179 3.490 1.00 11.39 199 ARG A N 1
ATOM 1501 C CA . ARG A 1 199 ? 31.023 32.744 4.064 1.00 12.46 199 ARG A CA 1
ATOM 1502 C C . ARG A 1 199 ? 30.710 33.940 4.963 1.00 12.02 199 ARG A C 1
ATOM 1503 O O . ARG A 1 199 ? 31.524 34.848 5.146 1.00 14.44 199 ARG A O 1
ATOM 1511 N N . LYS A 1 200 ? 29.512 33.925 5.533 1.00 11.42 200 LYS A N 1
ATOM 1512 C CA . LYS A 1 200 ? 29.072 34.989 6.424 1.00 11.01 200 LYS A CA 1
ATOM 1513 C C . LYS A 1 200 ? 28.389 34.404 7.656 1.00 10.72 200 LYS A C 1
ATOM 1514 O O . LYS A 1 200 ? 27.747 35.132 8.408 1.00 12.53 200 LYS A O 1
ATOM 1520 N N . LEU A 1 201 ? 28.534 33.099 7.871 1.00 10.44 201 LEU A N 1
ATOM 1521 C CA . LEU A 1 201 ? 27.895 32.447 9.013 1.00 10.81 201 LEU A CA 1
ATOM 1522 C C . LEU A 1 201 ? 28.403 32.961 10.360 1.00 11.28 201 LEU A C 1
ATOM 1523 O O . LEU A 1 201 ? 27.647 33.031 11.334 1.00 8.68 201 LEU A O 1
ATOM 1528 N N . ILE A 1 202 ? 29.684 33.305 10.424 1.00 10.98 202 ILE A N 1
ATOM 1529 C CA . ILE A 1 202 ? 30.247 33.817 11.666 1.00 13.47 202 ILE A CA 1
ATOM 1530 C C . ILE A 1 202 ? 29.678 35.212 11.925 1.00 12.86 202 ILE A C 1
ATOM 1531 O O . ILE A 1 202 ? 29.427 35.593 13.076 1.00 11.90 202 ILE A O 1
ATOM 1536 N N . ASP A 1 203 ? 29.465 35.971 10.853 1.00 12.27 203 ASP A N 1
ATOM 1537 C CA . ASP A 1 203 ? 28.906 37.310 10.981 1.00 12.62 203 ASP A CA 1
ATOM 1538 C C . ASP A 1 203 ? 27.458 37.188 11.435 1.00 11.07 203 ASP A C 1
ATOM 1539 O O . ASP A 1 203 ? 26.968 38.013 12.203 1.00 11.25 203 ASP A O 1
ATOM 1544 N N . LEU A 1 204 ? 26.771 36.168 10.926 1.00 10.41 204 LEU A N 1
ATOM 1545 C CA . LEU A 1 204 ? 25.383 35.922 11.289 1.00 9.26 204 LEU A CA 1
ATOM 1546 C C . LEU A 1 204 ? 25.318 35.617 12.785 1.00 8.92 204 LEU A C 1
ATOM 1547 O O . LEU A 1 204 ? 24.444 36.110 13.497 1.00 8.40 204 LEU A O 1
ATOM 1552 N N . ARG A 1 205 ? 26.251 34.795 13.251 1.00 9.50 205 ARG A N 1
ATOM 1553 C CA . ARG A 1 205 ? 26.318 34.431 14.663 1.00 8.90 205 ARG A CA 1
ATOM 1554 C C . ARG A 1 205 ? 26.434 35.694 15.514 1.00 9.05 205 ARG A C 1
ATOM 1555 O O . ARG A 1 205 ? 25.727 35.852 16.503 1.00 8.36 205 ARG A O 1
ATOM 1563 N N . GLY A 1 206 ? 27.338 36.589 15.123 1.00 8.69 206 GLY A N 1
ATOM 1564 C CA . GLY A 1 206 ? 27.529 37.820 15.869 1.00 10.93 206 GLY A CA 1
ATOM 1565 C C . GLY A 1 206 ? 26.299 38.706 15.905 1.00 10.24 206 GLY A C 1
ATOM 1566 O O . GLY A 1 206 ? 25.962 39.277 16.944 1.00 11.23 206 GLY A O 1
ATOM 1567 N N . ALA A 1 207 ? 25.624 38.824 14.765 1.00 9.97 207 ALA A N 1
ATOM 1568 C CA . ALA A 1 207 ? 24.434 39.654 14.677 1.00 9.30 207 ALA A CA 1
ATOM 1569 C C . ALA A 1 207 ? 23.334 39.124 15.583 1.00 10.09 207 ALA A C 1
ATOM 1570 O O . ALA A 1 207 ? 22.634 39.897 16.234 1.00 10.37 207 ALA A O 1
ATOM 1572 N N . LEU A 1 208 ? 23.183 37.805 15.618 1.00 8.43 208 LEU A N 1
ATOM 1573 C CA . LEU A 1 208 ? 22.156 37.173 16.440 1.00 8.38 208 LEU A CA 1
ATOM 1574 C C . LEU A 1 208 ? 22.447 37.370 17.918 1.00 9.03 208 LEU A C 1
ATOM 1575 O O . LEU A 1 208 ? 21.574 37.760 18.692 1.00 9.22 208 LEU A O 1
ATOM 1580 N N . GLN A 1 209 ? 23.690 37.102 18.304 1.00 8.88 209 GLN A N 1
ATOM 1581 C CA . GLN A 1 209 ? 24.079 37.224 19.698 1.00 8.98 209 GLN A CA 1
ATOM 1582 C C . GLN A 1 209 ? 23.988 38.657 20.201 1.00 10.01 209 GLN A C 1
ATOM 1583 O O . GLN A 1 209 ? 23.460 38.909 21.285 1.00 10.50 209 GLN A O 1
ATOM 1589 N N . HIS A 1 210 ? 24.474 39.607 19.416 1.00 10.53 210 HIS A N 1
ATOM 1590 C CA . HIS A 1 210 ? 24.394 40.992 19.853 1.00 11.41 210 HIS A CA 1
ATOM 1591 C C . HIS A 1 210 ? 22.946 41.462 19.865 1.00 11.56 210 HIS A C 1
ATOM 1592 O O . HIS A 1 210 ? 22.547 42.261 20.720 1.00 12.72 210 HIS A O 1
ATOM 1599 N N . GLY A 1 211 ? 22.155 40.961 18.920 1.00 10.01 211 GLY A N 1
ATOM 1600 C CA . GLY A 1 211 ? 20.766 41.363 18.840 1.00 9.94 211 GLY A CA 1
ATOM 1601 C C . GLY A 1 211 ? 19.882 40.892 19.978 1.00 8.21 211 GLY A C 1
ATOM 1602 O O . GLY A 1 211 ? 18.962 41.603 20.382 1.00 10.37 211 GLY A O 1
ATOM 1603 N N . VAL A 1 212 ? 20.150 39.701 20.505 1.00 7.84 212 VAL A N 1
ATOM 1604 C CA . VAL A 1 212 ? 19.330 39.170 21.593 1.00 8.28 212 VAL A CA 1
ATOM 1605 C C . VAL A 1 212 ? 19.947 39.303 22.988 1.00 9.67 212 VAL A C 1
ATOM 1606 O O . VAL A 1 212 ? 19.284 39.039 23.986 1.00 9.53 212 VAL A O 1
ATOM 1610 N N . ARG A 1 213 ? 21.207 39.717 23.048 1.00 11.01 213 ARG A N 1
ATOM 1611 C CA . ARG A 1 213 ? 21.929 39.867 24.316 1.00 13.22 213 ARG A CA 1
ATOM 1612 C C . ARG A 1 213 ? 21.126 40.439 25.482 1.00 12.07 213 ARG A C 1
ATOM 1613 O O . ARG A 1 213 ? 21.067 39.848 26.567 1.00 11.46 213 ARG A O 1
ATOM 1621 N N . ARG A 1 214 ? 20.523 41.601 25.262 1.00 12.22 214 ARG A N 1
ATOM 1622 C CA . ARG A 1 214 ? 19.765 42.267 26.308 1.00 11.75 214 ARG A CA 1
ATOM 1623 C C . ARG A 1 214 ? 18.423 41.631 26.649 1.00 11.79 214 ARG A C 1
ATOM 1624 O O . ARG A 1 214 ? 17.749 42.063 27.587 1.00 13.22 214 ARG A O 1
ATOM 1632 N N . TRP A 1 215 ? 18.022 40.610 25.900 1.00 9.88 215 TRP A N 1
ATOM 1633 C CA . TRP A 1 215 ? 16.758 39.950 26.196 1.00 10.31 215 TRP A CA 1
ATOM 1634 C C . TRP A 1 215 ? 16.984 38.668 26.989 1.00 9.86 215 TRP A C 1
ATOM 1635 O O . TRP A 1 215 ? 16.036 37.967 27.329 1.00 10.47 215 TRP A O 1
ATOM 1646 N N . LEU A 1 216 ? 18.242 38.357 27.281 1.00 10.54 216 LEU A N 1
ATOM 1647 C CA . LEU A 1 216 ? 18.533 37.161 28.056 1.00 11.19 216 LEU A CA 1
ATOM 1648 C C . LEU A 1 216 ? 17.980 37.373 29.461 1.00 12.50 216 LEU A C 1
ATOM 1649 O O . LEU A 1 216 ? 18.311 38.359 30.123 1.00 13.71 216 LEU A O 1
ATOM 1654 N N . PRO A 1 217 ? 17.115 36.460 29.930 1.00 12.36 217 PRO A N 1
ATOM 1655 C CA . PRO A 1 217 ? 16.554 36.623 31.277 1.00 12.35 217 PRO A CA 1
ATOM 1656 C C . PRO A 1 217 ? 17.582 36.545 32.409 1.00 13.22 217 PRO A C 1
ATOM 1657 O O . PRO A 1 217 ? 17.395 37.168 33.456 1.00 14.95 217 PRO A O 1
ATOM 1661 N N . ALA A 1 218 ? 18.663 35.798 32.200 1.00 14.20 218 ALA A N 1
ATOM 1662 C CA . ALA A 1 218 ? 19.711 35.666 33.212 1.00 15.11 218 ALA A CA 1
ATOM 1663 C C . ALA A 1 218 ? 21.000 36.362 32.777 1.00 16.15 218 ALA A C 1
ATOM 1664 O O . ALA A 1 218 ? 21.297 36.461 31.593 1.00 15.32 218 ALA A O 1
ATOM 1666 N N . THR A 1 219 ? 21.770 36.830 33.753 1.00 18.26 219 THR A N 1
ATOM 1667 C CA . THR A 1 219 ? 23.014 37.537 33.487 1.00 19.46 219 THR A CA 1
ATOM 1668 C C . THR A 1 219 ? 24.147 36.590 33.105 1.00 20.24 219 THR A C 1
ATOM 1669 O O . THR A 1 219 ? 24.544 35.737 33.898 1.00 20.96 219 THR A O 1
ATOM 1673 N N . PRO A 1 220 ? 24.695 36.736 31.887 1.00 21.03 220 PRO A N 1
ATOM 1674 C CA . PRO A 1 220 ? 25.789 35.850 31.476 1.00 21.19 220 PRO A CA 1
ATOM 1675 C C . PRO A 1 220 ? 26.997 35.951 32.404 1.00 21.68 220 PRO A C 1
ATOM 1676 O O . PRO A 1 220 ? 27.223 37.050 32.968 1.00 22.38 220 PRO A O 1
#

CATH classification: 3.40.50.1820

Radius of gyration: 15.86 Å; Cα contacts (8 Å, |Δi|>4): 487; chains: 1; bounding box: 34×41×39 Å

Solvent-accessible surface area: 10003 Å² total; per-residue (Å²): 168,23,143,28,23,124,132,62,41,89,34,77,11,95,15,73,73,23,65,0,21,2,7,1,11,46,30,73,99,155,56,39,104,5,56,0,0,0,0,2,0,0,7,40,17,80,121,62,6,26,14,125,19,154,1,0,39,18,2,2,119,0,2,72,44,10,0,0,15,0,0,29,1,4,0,18,49,12,64,114,5,37,44,83,45,59,117,0,91,5,0,41,65,0,0,110,20,0,0,92,22,3,96,77,67,94,103,118,21,55,5,1,0,1,0,0,6,0,0,1,15,0,0,1,53,5,1,43,80,6,135,6,60,0,0,1,0,1,0,1,7,9,63,202,54,83,19,68,124,28,114,44,26,108,56,8,0,0,0,0,0,47,54,11,156,116,7,83,19,97,26,0,18,69,42,4,122,100,59,172,151,120,9,65,56,44,131,10,90,125,1,43,10,107,1,119,195,57,50,107,65,0,74,32,15,2,31,153,14,0,98,224,47,19,68,33,122,105

Organism: Xanthomonas campestris pv. campestris (strain B100) (NCBI:txid509169)

B-factor: mean 11.76, std 4.97, range [4.04, 33.5]

Secondary structure (DSSP, 8-state):
-PPPPSS-EEEEEEETTEEEEEEEEPPPTTS---SEEEEEE-S-TTTT-STT-HHHHHHHHHHHTTT-EEEEEPPTTSTT--S---TTTHHHHHHHHHHHHHHHH-TTSEEEEEEETHHHHHHHHHHHHH--SEEEEES--BTTB--TT----SSEEEEEETT-SSS-HHHHHHHHTT-SSPPEEEEETT--TT-TT-HHHHHHHHHHHHGGG-SS--

InterPro domains:
  IPR000383 Xaa-Pro dipeptidyl-peptidase-like domain [PF02129] (65-151)
  IPR029058 Alpha/Beta hydrolase fold [G3DSA:3.40.50.1820] (1-220)
  IPR029058 Alpha/Beta hydrolase fold [SSF53474] (11-216)

Sequence (218 aa):
NPLFPTESAALTLDGPVGPLDVAVDLPEPDVAVQPVTAIVCHPLSTEGGSMHNKVVTMAARALRELGITVVRFNFRSVGTSAGSFDHGDGEQDDLRAVAEWVRAQRPTDTLWLAGFSFGAYVSLRAAAALEPQVLISIAPPAGRWDFSDVQPPAQWLVIQGDADEIVDPQAVYDWLETLEQQPTLVRMPDTSHFFHRKLIDLRGALQHGVRRWLPATP

Foldseek 3Di:
DDADDPAWDWDWFQAPQGIKTKTKAFADPPADAFLEEEEEEWDDQVPPTDCPQPLNVLLCNLVSPNRYIYMYIGFDPHDPRHDDDDQLDSSLRRVVRVLVVCCVNRVRGFYEYEYAASSLVNCQQNCVVNVGLEYEYELHQQPPDDNPPTDHHLHYEYEYECAEPRRHVVSVVVVQVPDPRRYHYHYHYPAYSSRVVHSVVVSVSSCVSCVVVGPDDD

Nearest PDB structures (foldseek):
  2fuk-assembly1_A-2  TM=1.005E+00  e=7.795E-50  Xanthomonas campestris
  3trd-assembly1_A  TM=9.554E-01  e=4.893E-25  Coxiella burnetii
  2i3d-assembly1_A  TM=8.833E-01  e=3.937E-20  Agrobacterium fabrum str. C58
  8b4u-assembly1_A  TM=8.033E-01  e=1.388E-12  Candidatus Bathyarchaeota archaeon
  1xqv-assembly1_A  TM=7.208E-01  e=1.272E-08  Thermoplasma acidophilum